Protein AF-A0A2J6NMP4-F1 (afdb_monomer_lite)

Organism: NCBI:txid35787

pLDDT: mean 75.77, std 22.47, range [27.12, 97.25]

InterPro domains:
  IPR003688 Type IV secretion system protein TraG/VirD4 [PF02534] (39-166)
  IPR027417 P-loop containing nucleoside triphosphate hydrolase [G3DSA:3.40.50.300] (10-140)
  IPR027417 P-loop containing nucleoside triphosphate hydrolase [SSF52540] (27-168)

Secondary structure (DSSP, 8-state):
-----------------S-BSS--TTEEEEETTEEEE--TTTT----------TTS-HIIIIIHHHHHTT-S------SSSHHHHHHHHHHHHTT-------SS-GGGS----GGGG--SHHHHHHHHHHHHH--TT--GGGGGS--HHHHHHHHHHHHHHHHHHHHHS-GGG-SHHHHHHHHTT-TTTTSPPHHHHTT--SS------TTTS---------------

Structure (mmCIF, N/CA/C/O backbone):
data_AF-A0A2J6NMP4-F1
#
_entry.id   AF-A0A2J6NMP4-F1
#
loop_
_atom_site.group_PDB
_atom_site.id
_atom_site.type_symbol
_atom_site.label_atom_id
_atom_site.label_alt_id
_atom_site.label_comp_id
_atom_site.label_asym_id
_atom_site.label_entity_id
_atom_site.label_seq_id
_atom_site.pdbx_PDB_ins_code
_atom_site.Cartn_x
_atom_site.Cartn_y
_atom_site.Cartn_z
_atom_site.occupancy
_atom_site.B_iso_or_equiv
_atom_site.auth_seq_id
_atom_site.auth_comp_id
_atom_site.auth_asym_id
_atom_site.auth_atom_id
_atom_site.pdbx_PDB_model_num
ATOM 1 N N . MET A 1 1 ? -27.338 22.942 -18.148 1.00 35.75 1 MET A N 1
ATOM 2 C CA . MET A 1 1 ? -26.037 22.453 -17.641 1.00 35.75 1 MET A CA 1
ATOM 3 C C . MET A 1 1 ? -25.998 22.687 -16.140 1.00 35.75 1 MET A C 1
ATOM 5 O O . MET A 1 1 ? -26.098 23.835 -15.733 1.00 35.75 1 MET A O 1
ATOM 9 N N . ARG A 1 2 ? -25.957 21.629 -15.318 1.00 32.12 2 ARG A N 1
ATOM 10 C CA . ARG A 1 2 ? -25.706 21.770 -13.875 1.00 32.12 2 ARG A CA 1
ATOM 11 C C . ARG A 1 2 ? -24.196 21.835 -13.677 1.00 32.12 2 ARG A C 1
ATOM 13 O O . ARG A 1 2 ? -23.493 20.917 -14.083 1.00 32.12 2 ARG A O 1
ATOM 20 N N . THR A 1 3 ? -23.723 22.937 -13.119 1.00 32.84 3 THR A N 1
ATOM 21 C CA . THR A 1 3 ? -22.319 23.180 -12.800 1.00 32.84 3 THR A CA 1
ATOM 22 C C . THR A 1 3 ? -21.883 22.190 -11.723 1.00 32.84 3 THR A C 1
ATOM 24 O O . THR A 1 3 ? -22.434 22.189 -10.625 1.00 32.84 3 THR A O 1
ATOM 27 N N . ILE A 1 4 ? -20.917 21.330 -12.042 1.00 44.62 4 ILE A N 1
ATOM 28 C CA . ILE A 1 4 ? -20.206 20.515 -11.055 1.00 44.62 4 ILE A CA 1
ATOM 29 C C . ILE A 1 4 ? -19.267 21.484 -10.334 1.00 44.62 4 ILE A C 1
ATOM 31 O O . ILE A 1 4 ? -18.209 21.835 -10.845 1.00 44.62 4 ILE A O 1
ATOM 35 N N . GLY A 1 5 ? -19.715 22.012 -9.201 1.00 41.22 5 GLY A N 1
ATOM 36 C CA . GLY A 1 5 ? -18.935 22.900 -8.350 1.00 41.22 5 GLY A CA 1
ATOM 37 C C . GLY A 1 5 ? -19.049 22.437 -6.908 1.00 41.22 5 GLY A C 1
ATOM 38 O O . GLY A 1 5 ? -20.141 22.114 -6.444 1.00 41.22 5 GLY A O 1
ATOM 39 N N . PHE A 1 6 ? -17.921 22.396 -6.202 1.00 44.97 6 PHE A N 1
ATOM 40 C CA . PHE A 1 6 ? -17.892 22.173 -4.762 1.00 44.97 6 PHE A CA 1
ATOM 41 C C . PHE A 1 6 ? -18.664 23.305 -4.079 1.00 44.97 6 PHE A C 1
ATOM 43 O O . PHE A 1 6 ? -18.188 24.436 -3.978 1.00 44.97 6 PHE A O 1
ATOM 50 N N . HIS A 1 7 ? -19.885 23.021 -3.636 1.00 45.16 7 HIS A N 1
ATOM 51 C CA . HIS A 1 7 ? -20.624 23.937 -2.785 1.00 45.16 7 HIS A CA 1
ATOM 52 C C . HIS A 1 7 ? -19.988 23.900 -1.396 1.00 45.16 7 HIS A C 1
ATOM 54 O O . HIS A 1 7 ? -20.294 23.015 -0.600 1.00 45.16 7 HIS A O 1
ATOM 60 N N . ASN A 1 8 ? -19.112 24.861 -1.094 1.00 49.62 8 ASN A N 1
ATOM 61 C CA . ASN A 1 8 ? -18.757 25.134 0.292 1.00 49.62 8 ASN A CA 1
ATOM 62 C C . ASN A 1 8 ? -19.978 25.768 0.975 1.00 49.62 8 ASN A C 1
ATOM 64 O O . ASN A 1 8 ? -20.156 26.986 0.986 1.00 49.62 8 ASN A O 1
ATOM 68 N N . THR A 1 9 ? -20.881 24.931 1.486 1.00 49.81 9 THR A N 1
ATOM 69 C CA . THR A 1 9 ? -21.938 25.364 2.400 1.00 49.81 9 THR A CA 1
ATOM 70 C C . THR A 1 9 ? -21.330 25.530 3.784 1.00 49.81 9 THR A C 1
ATOM 72 O O . THR A 1 9 ? -21.628 24.757 4.696 1.00 49.81 9 THR A O 1
ATOM 75 N N . ASP A 1 10 ? -20.472 26.537 3.929 1.00 49.72 10 ASP A N 1
ATOM 76 C CA . ASP A 1 10 ? -19.843 26.922 5.190 1.00 49.72 10 ASP A CA 1
ATOM 77 C C . ASP A 1 10 ? -20.879 27.636 6.072 1.00 49.72 10 ASP A C 1
ATOM 79 O O . ASP A 1 10 ? -20.846 28.837 6.338 1.00 49.72 10 ASP A O 1
ATOM 83 N N . LYS A 1 11 ? -21.908 26.891 6.476 1.00 51.81 11 LYS A N 1
ATOM 84 C CA . LYS A 1 11 ? -22.636 27.214 7.693 1.00 51.81 11 LYS A CA 1
ATOM 85 C C . LYS A 1 11 ? -21.844 26.533 8.789 1.00 51.81 11 LYS A C 1
ATOM 87 O O . LYS A 1 11 ? -21.892 25.307 8.885 1.00 51.81 11 LYS A O 1
ATOM 92 N N . THR A 1 12 ? -21.149 27.316 9.607 1.00 49.38 12 THR A N 1
ATOM 93 C CA . THR A 1 12 ? -20.544 26.870 10.864 1.00 49.38 12 THR A CA 1
ATOM 94 C C . THR A 1 12 ? -21.650 26.374 11.797 1.00 49.38 12 THR A C 1
ATOM 96 O O . THR A 1 12 ? -22.120 27.058 12.704 1.00 49.38 12 THR A O 1
ATOM 99 N N . ARG A 1 13 ? -22.138 25.157 11.542 1.00 53.16 13 ARG A N 1
ATOM 100 C CA . ARG A 1 13 ? -22.924 24.412 12.515 1.00 53.16 13 ARG A CA 1
ATOM 101 C C . ARG A 1 13 ? -21.979 24.150 13.684 1.00 53.16 13 ARG A C 1
ATOM 103 O O . ARG A 1 13 ? -20.885 23.645 13.435 1.00 53.16 13 ARG A O 1
ATOM 110 N N . PRO A 1 14 ? -22.358 24.472 14.933 1.00 47.97 14 PRO A N 1
ATOM 111 C CA . PRO A 1 14 ? -21.597 24.003 16.078 1.00 47.97 14 PRO A CA 1
ATOM 112 C C . PRO A 1 14 ? -21.550 22.483 15.954 1.00 47.97 14 PRO A C 1
ATOM 114 O O . PRO A 1 14 ? -22.594 21.829 15.967 1.00 47.97 14 PRO A O 1
ATOM 117 N N . ALA A 1 15 ? -20.364 21.939 15.688 1.00 49.31 15 ALA A N 1
ATOM 118 C CA . ALA A 1 15 ? -20.205 20.518 15.467 1.00 49.31 15 ALA A CA 1
ATOM 119 C C . ALA A 1 15 ? -20.529 19.822 16.788 1.00 49.31 15 ALA A C 1
ATOM 121 O O . ALA A 1 15 ? -19.700 19.769 17.694 1.00 49.31 15 ALA A O 1
ATOM 122 N N . THR A 1 16 ? -21.746 19.290 16.913 1.00 61.75 16 THR A N 1
ATOM 123 C CA . THR A 1 16 ? -21.966 18.127 17.766 1.00 61.75 16 THR A CA 1
ATOM 124 C C . THR A 1 16 ? -20.902 17.134 17.342 1.00 61.75 16 THR A C 1
ATOM 126 O O . THR A 1 16 ? -20.873 16.742 16.173 1.00 61.75 16 THR A O 1
ATOM 129 N N . THR A 1 17 ? -19.969 16.838 18.243 1.00 61.56 17 THR A N 1
ATOM 130 C CA . THR A 1 17 ? -18.881 15.899 17.991 1.00 61.56 17 THR A CA 1
ATOM 131 C C . THR A 1 17 ? -19.439 14.678 17.262 1.00 61.56 17 THR A C 1
ATOM 133 O O . THR A 1 17 ? -20.394 14.094 17.772 1.00 61.56 17 THR A O 1
ATOM 136 N N . PRO A 1 18 ? -18.895 14.289 16.094 1.00 76.00 18 PRO A N 1
ATOM 137 C CA . PRO A 1 18 ? -19.452 13.191 15.299 1.00 76.00 18 PRO A CA 1
ATOM 138 C C . PRO A 1 18 ? -19.288 11.818 15.979 1.00 76.00 18 PRO A C 1
ATOM 140 O O . PRO A 1 18 ? -19.726 10.804 15.447 1.00 76.00 18 PRO A O 1
ATOM 143 N N . TRP A 1 19 ? -18.647 11.791 17.150 1.00 83.00 19 TRP A N 1
ATOM 144 C CA . TRP A 1 19 ? -18.406 10.615 17.966 1.00 83.00 19 TRP A CA 1
ATOM 145 C C . TRP A 1 19 ? -19.683 10.112 18.640 1.00 83.00 19 TRP A C 1
ATOM 147 O O . TRP A 1 19 ? -20.442 10.888 19.225 1.00 83.00 19 TRP A O 1
ATOM 157 N N . VAL A 1 20 ? -19.859 8.794 18.642 1.00 86.81 20 VAL A N 1
ATOM 158 C CA . VAL A 1 20 ? -20.865 8.099 19.449 1.00 86.81 20 VAL A CA 1
ATOM 159 C C . VAL A 1 20 ? -20.197 7.367 20.613 1.00 86.81 20 VAL A C 1
ATOM 161 O O . VAL A 1 20 ? -19.056 6.915 20.513 1.00 86.81 20 VAL A O 1
ATOM 164 N N . THR A 1 21 ? -20.914 7.255 21.732 1.00 88.62 21 THR A N 1
ATOM 165 C CA . THR A 1 21 ? -20.439 6.602 22.967 1.00 88.62 21 THR A CA 1
ATOM 166 C C . THR A 1 21 ? -20.728 5.107 23.013 1.00 88.62 21 THR A C 1
ATOM 168 O O . THR A 1 21 ? -20.096 4.369 23.768 1.00 88.62 21 THR A O 1
ATOM 171 N N . HIS A 1 22 ? -21.684 4.650 22.209 1.00 88.12 22 HIS A N 1
ATOM 172 C CA . HIS A 1 22 ? -22.078 3.253 22.113 1.00 88.12 22 HIS A CA 1
ATOM 173 C C . HIS A 1 22 ? -21.526 2.656 20.828 1.00 88.12 22 HIS A C 1
ATOM 175 O O . HIS A 1 22 ? -21.607 3.275 19.769 1.00 88.12 22 HIS A O 1
ATOM 181 N N . TYR A 1 23 ? -20.979 1.448 20.929 1.00 88.50 23 TYR A N 1
ATOM 182 C CA . TYR A 1 23 ? -20.506 0.728 19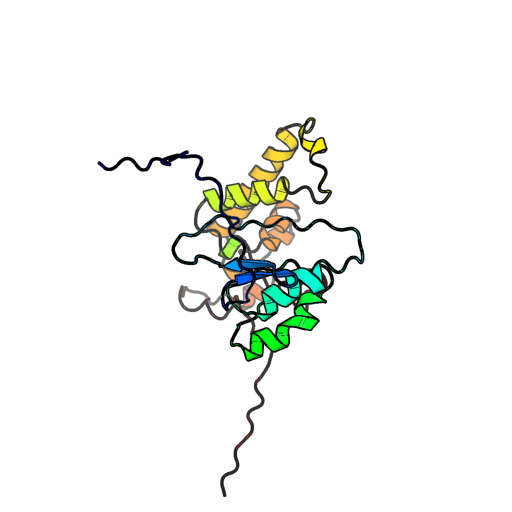.759 1.00 88.50 23 TYR A CA 1
ATOM 183 C C . TYR A 1 23 ? -21.675 0.399 18.822 1.00 88.50 23 TYR A C 1
ATOM 185 O O . TYR A 1 23 ? -22.723 -0.074 19.266 1.00 88.50 23 TYR A O 1
ATOM 193 N N . GLN A 1 24 ? -21.465 0.623 17.529 1.00 84.06 24 GLN A N 1
ATOM 194 C CA . GLN A 1 24 ? -22.346 0.198 16.448 1.00 84.06 24 GLN A CA 1
ATOM 195 C C . GLN A 1 24 ? -21.492 -0.501 15.388 1.00 84.06 24 GLN A C 1
ATOM 197 O O . GLN A 1 24 ? -20.356 -0.094 15.139 1.00 84.06 24 GLN A O 1
ATOM 202 N N . SER A 1 25 ? -22.032 -1.557 14.776 1.00 81.38 25 SER A N 1
ATOM 203 C CA . SER A 1 25 ? -21.390 -2.196 13.622 1.00 81.38 25 SER A CA 1
ATOM 204 C C . SER A 1 25 ? -21.261 -1.176 12.483 1.00 81.38 25 SER A C 1
ATOM 206 O O . SER A 1 25 ? -22.164 -0.362 12.289 1.00 81.38 25 SER A O 1
ATOM 208 N N . GLY A 1 26 ? -20.129 -1.181 11.774 1.00 85.00 26 GLY A N 1
ATOM 209 C CA . GLY A 1 26 ? -19.825 -0.159 10.767 1.00 85.00 26 GLY A CA 1
ATOM 210 C C . GLY A 1 26 ? -19.278 1.156 11.335 1.00 85.00 26 GLY A C 1
ATOM 211 O O . GLY A 1 26 ? -19.470 2.201 10.725 1.00 85.00 26 GLY A O 1
ATOM 212 N N . ALA A 1 27 ? -18.611 1.140 12.494 1.00 90.25 27 ALA A N 1
ATOM 213 C CA . ALA A 1 27 ? -17.943 2.316 13.056 1.00 90.25 27 ALA A CA 1
ATOM 214 C C . ALA A 1 27 ? -16.429 2.108 13.208 1.00 90.25 27 ALA A C 1
ATOM 216 O O . ALA A 1 27 ? -15.960 1.027 13.576 1.00 90.25 27 ALA A O 1
ATOM 217 N N . THR A 1 28 ? -15.656 3.170 12.998 1.00 92.06 28 THR A N 1
ATOM 218 C CA . THR A 1 28 ? -14.233 3.209 13.339 1.00 92.06 28 THR A CA 1
ATOM 219 C C . THR A 1 28 ? -14.083 3.323 14.854 1.00 92.06 28 THR A C 1
ATOM 221 O O . THR A 1 28 ? -14.626 4.233 15.487 1.00 92.06 28 THR A O 1
ATOM 224 N N . ILE A 1 29 ? -13.344 2.391 15.449 1.00 93.69 29 ILE A N 1
ATOM 225 C CA . ILE A 1 29 ? -13.051 2.329 16.882 1.00 93.69 29 ILE A CA 1
ATOM 226 C C . ILE A 1 29 ? -11.806 3.169 17.169 1.00 93.69 29 ILE A C 1
ATOM 228 O O . ILE A 1 29 ? -10.727 2.868 16.663 1.00 93.69 29 ILE A O 1
ATOM 232 N N . PHE A 1 30 ? -11.938 4.181 18.028 1.00 92.62 30 PHE A N 1
ATOM 233 C CA . PHE A 1 30 ? -10.804 4.976 18.525 1.00 92.62 30 PHE A CA 1
ATOM 234 C C . PHE A 1 30 ? -10.407 4.595 19.950 1.00 92.62 30 PHE A C 1
ATOM 236 O O . PHE A 1 30 ? -9.267 4.790 20.365 1.00 92.62 30 PHE A O 1
ATOM 243 N N . GLY A 1 31 ? -11.354 4.050 20.709 1.00 90.69 31 GLY A N 1
ATOM 244 C CA . GLY A 1 31 ? -11.154 3.625 22.081 1.00 90.69 31 GLY A CA 1
ATOM 245 C C . GLY A 1 31 ? -12.483 3.348 22.767 1.00 90.69 31 GLY A C 1
ATOM 246 O O . GLY A 1 31 ? -13.552 3.365 22.153 1.00 90.69 31 GLY A O 1
ATOM 247 N N . ARG A 1 32 ? -12.426 3.090 24.073 1.00 88.56 32 ARG A N 1
ATOM 248 C CA . ARG A 1 32 ? -13.626 2.845 24.874 1.00 88.56 32 ARG A CA 1
ATOM 249 C C . ARG A 1 32 ? -14.525 4.083 24.874 1.00 88.56 32 ARG A C 1
ATOM 251 O O . ARG A 1 32 ? -14.129 5.119 25.395 1.00 88.56 32 ARG A O 1
ATOM 258 N N . GLY A 1 33 ? -15.744 3.937 24.358 1.00 89.38 33 GLY A N 1
ATOM 259 C CA . GLY A 1 33 ? -16.732 5.019 24.338 1.00 89.38 33 GLY A CA 1
ATOM 260 C C . GLY A 1 33 ? -16.475 6.097 23.284 1.00 89.38 33 GLY A C 1
ATOM 261 O O . GLY A 1 33 ? -17.097 7.152 23.358 1.00 89.38 33 GLY A O 1
ATOM 262 N N . THR A 1 34 ? -15.584 5.837 22.322 1.00 92.00 34 THR A N 1
ATOM 263 C CA . THR A 1 34 ? -15.278 6.767 21.232 1.00 92.00 34 THR A CA 1
ATOM 264 C C . THR A 1 34 ? -15.294 6.013 19.910 1.00 92.00 34 THR A C 1
ATOM 266 O O . THR A 1 34 ? -14.333 5.318 19.561 1.00 92.00 34 THR A O 1
ATOM 269 N N . TYR A 1 35 ? -16.394 6.158 19.176 1.00 92.06 35 TYR A N 1
ATOM 270 C CA . TYR A 1 35 ? -16.602 5.517 17.879 1.00 92.06 35 TYR A CA 1
ATOM 271 C C . TYR A 1 35 ? -17.046 6.548 16.842 1.00 92.06 35 TYR A C 1
ATOM 273 O O . TYR A 1 35 ? -17.805 7.459 17.172 1.00 92.06 35 TYR A O 1
ATOM 281 N N . LEU A 1 36 ? -16.600 6.398 15.597 1.00 91.12 36 LEU A N 1
ATOM 282 C CA . LEU A 1 36 ? -17.046 7.213 14.464 1.00 91.12 36 LEU A CA 1
ATOM 283 C C . LEU A 1 36 ? -17.816 6.331 13.480 1.00 91.12 36 LEU A C 1
ATOM 285 O O . LEU A 1 36 ? -17.192 5.475 12.855 1.00 91.12 36 LEU A O 1
ATOM 289 N N . PRO A 1 37 ? -19.141 6.493 13.344 1.00 88.81 37 PRO A N 1
ATOM 290 C CA . PRO A 1 37 ? -19.914 5.758 12.350 1.00 88.81 37 PRO A CA 1
ATOM 291 C C . PRO A 1 37 ? -19.402 6.045 10.936 1.00 88.81 37 PRO A C 1
ATOM 293 O O . PRO A 1 37 ? -19.222 7.208 10.573 1.00 88.81 37 PRO A O 1
ATOM 296 N N . ILE A 1 38 ? -19.190 4.992 10.149 1.00 85.94 38 ILE A N 1
ATOM 297 C CA . ILE A 1 38 ? -18.763 5.097 8.754 1.00 85.94 38 ILE A CA 1
ATOM 298 C C . ILE A 1 38 ? -20.013 5.308 7.898 1.00 85.94 38 ILE A C 1
ATOM 300 O O . ILE A 1 38 ? -20.932 4.488 7.894 1.00 85.94 38 ILE A O 1
ATOM 304 N N . ASP A 1 39 ? -20.051 6.415 7.160 1.00 83.56 39 ASP A N 1
ATOM 305 C CA . ASP A 1 39 ? -21.124 6.700 6.207 1.00 83.56 39 ASP A CA 1
ATOM 306 C C . ASP A 1 39 ? -20.719 6.235 4.802 1.00 83.56 39 ASP A C 1
ATOM 308 O O . ASP A 1 39 ? -20.131 6.983 4.015 1.00 83.56 39 ASP A O 1
ATOM 312 N N . TYR A 1 40 ? -21.064 4.985 4.479 1.00 81.25 40 TYR A N 1
ATOM 313 C CA . TYR A 1 40 ? -20.799 4.389 3.165 1.00 81.25 40 TYR A CA 1
ATOM 314 C C . TYR A 1 40 ? -21.527 5.095 2.009 1.00 81.25 40 TYR A C 1
ATOM 316 O O . TYR A 1 40 ? -21.129 4.939 0.857 1.00 81.25 40 TYR A O 1
ATOM 324 N N . GLY A 1 41 ? -22.599 5.847 2.287 1.00 80.75 41 GLY A N 1
ATOM 325 C CA . GLY A 1 41 ? -23.402 6.515 1.262 1.00 80.75 41 GLY A CA 1
ATOM 326 C C . GLY A 1 41 ? -22.874 7.896 0.880 1.00 80.75 41 GLY A C 1
ATOM 327 O O . GLY A 1 41 ? -23.023 8.308 -0.269 1.00 80.75 41 GLY A O 1
ATOM 328 N N . GLN A 1 42 ? -22.261 8.615 1.824 1.00 76.75 42 GLN A N 1
ATOM 329 C CA . GLN A 1 42 ? -21.750 9.972 1.590 1.00 76.75 42 GLN A CA 1
ATOM 330 C C . GLN A 1 42 ? -20.249 10.051 1.299 1.00 76.75 42 GLN A C 1
ATOM 332 O O . GLN A 1 42 ? -19.777 11.150 1.014 1.00 76.75 42 GLN A O 1
ATOM 337 N N . ALA A 1 43 ? -19.518 8.929 1.353 1.00 67.00 43 ALA A N 1
ATOM 338 C CA . ALA A 1 43 ? -18.079 8.858 1.069 1.00 67.00 43 ALA A CA 1
ATOM 339 C C . ALA A 1 43 ? -17.294 10.000 1.747 1.00 67.00 43 ALA A C 1
ATOM 341 O O . ALA A 1 43 ? -16.563 10.759 1.104 1.00 67.00 43 ALA A O 1
ATOM 342 N N . ARG A 1 44 ? -17.516 10.173 3.056 1.00 73.38 44 ARG A N 1
ATOM 343 C CA . ARG A 1 44 ? -16.863 11.234 3.827 1.00 73.38 44 ARG A CA 1
ATOM 344 C C . ARG A 1 44 ? -15.362 10.983 3.919 1.00 73.38 44 ARG A C 1
ATOM 346 O O . ARG A 1 44 ? -14.894 9.848 3.894 1.00 73.38 44 ARG A O 1
ATOM 353 N N . ASN A 1 45 ? -14.602 12.072 4.013 1.00 79.38 45 ASN A N 1
ATOM 354 C CA . ASN A 1 45 ? -13.174 11.985 4.274 1.00 79.38 45 ASN A CA 1
ATOM 355 C C . ASN A 1 45 ? -12.953 11.614 5.746 1.00 79.38 45 ASN A C 1
ATOM 357 O O . ASN A 1 45 ? -12.947 12.491 6.610 1.00 79.38 45 ASN A O 1
ATOM 361 N N . ASP A 1 46 ? -12.751 10.322 5.993 1.00 83.69 46 ASP A N 1
ATOM 362 C CA . ASP A 1 46 ? -12.530 9.749 7.324 1.00 83.69 46 ASP A CA 1
ATOM 363 C C . ASP A 1 46 ? -11.042 9.425 7.575 1.00 83.69 46 ASP A C 1
ATOM 365 O O . ASP A 1 46 ? -10.686 8.540 8.364 1.00 83.69 46 ASP A O 1
ATOM 369 N N . ASN A 1 47 ? -10.142 10.155 6.902 1.00 89.56 47 ASN A N 1
ATOM 370 C CA . ASN A 1 47 ? -8.704 10.005 7.097 1.00 89.56 47 ASN A CA 1
ATOM 371 C C . ASN A 1 47 ? -8.334 10.257 8.561 1.00 89.56 47 ASN A C 1
ATOM 373 O O . ASN A 1 47 ? -8.594 11.321 9.124 1.00 89.56 47 ASN A O 1
ATOM 377 N N . THR A 1 48 ? -7.680 9.270 9.168 1.00 90.88 48 THR A N 1
ATOM 378 C CA . THR A 1 48 ? -7.341 9.283 10.590 1.00 90.88 48 THR A CA 1
ATOM 379 C C . THR A 1 48 ? -5.830 9.250 10.788 1.00 90.88 48 THR A C 1
ATOM 381 O O . THR A 1 48 ? -5.149 8.364 10.273 1.00 90.88 48 THR A O 1
ATOM 384 N N . LEU A 1 49 ? -5.307 10.186 11.586 1.00 93.25 49 LEU A N 1
ATOM 385 C CA . LEU A 1 49 ? -3.907 10.215 12.008 1.00 93.25 49 LEU A CA 1
ATOM 386 C C . LEU A 1 49 ? -3.785 9.757 13.465 1.00 93.25 49 LEU A C 1
ATOM 388 O O . LEU A 1 49 ? -4.259 10.431 14.378 1.00 93.25 49 LEU A O 1
ATOM 392 N N . VAL A 1 50 ? -3.102 8.633 13.686 1.00 92.06 50 VAL A N 1
ATOM 393 C CA . VAL A 1 50 ? -2.823 8.103 15.029 1.00 92.06 50 VAL A CA 1
ATOM 394 C C . VAL A 1 50 ? -1.353 8.313 15.372 1.00 92.06 50 VAL A C 1
ATOM 396 O O . VAL A 1 50 ? -0.468 7.691 14.786 1.00 92.06 50 VAL A O 1
ATOM 399 N N . VAL A 1 51 ? -1.090 9.173 16.357 1.00 94.06 51 VAL A N 1
ATOM 400 C CA . VAL A 1 51 ? 0.267 9.501 16.812 1.00 94.06 51 VAL A CA 1
ATOM 401 C C . VAL A 1 51 ? 0.556 8.816 18.144 1.00 94.06 51 VAL A C 1
ATOM 403 O O . VAL A 1 51 ? -0.251 8.834 19.067 1.00 94.06 51 VAL A O 1
ATOM 406 N N . GLY A 1 52 ? 1.739 8.221 18.255 1.00 92.06 52 GLY A N 1
ATOM 407 C CA . GLY A 1 52 ? 2.234 7.623 19.491 1.00 92.06 52 GLY A CA 1
ATOM 408 C C . GLY A 1 52 ? 3.677 7.170 19.326 1.00 92.06 52 GLY A C 1
ATOM 409 O O . GLY A 1 52 ? 4.103 6.859 18.209 1.00 92.06 52 GLY A O 1
ATOM 410 N N . SER A 1 53 ? 4.438 7.107 20.417 1.00 93.69 53 SER A N 1
ATOM 411 C CA . SER A 1 53 ? 5.813 6.598 20.399 1.00 93.69 53 SER A CA 1
ATOM 412 C C . SER A 1 53 ? 5.864 5.096 20.070 1.00 93.69 53 SER A C 1
ATOM 414 O O . SER A 1 53 ? 4.840 4.415 19.931 1.00 93.69 53 SER A O 1
ATOM 416 N N . SER A 1 54 ? 7.062 4.554 19.846 1.00 91.12 54 SER A N 1
ATOM 417 C CA . SER A 1 54 ? 7.219 3.105 19.667 1.00 91.12 54 SER A CA 1
ATOM 418 C C . SER A 1 54 ? 6.738 2.359 20.919 1.00 91.12 54 SER A C 1
ATOM 420 O O . SER A 1 54 ? 6.963 2.818 22.034 1.00 91.12 54 SER A O 1
ATOM 422 N N . GLY A 1 55 ? 6.049 1.229 20.738 1.00 88.88 55 GLY A N 1
ATOM 423 C CA . GLY A 1 55 ? 5.547 0.408 21.848 1.00 88.88 55 GLY A CA 1
ATOM 424 C C . GLY A 1 55 ? 4.233 0.869 22.492 1.00 88.88 55 GLY A C 1
ATOM 425 O O . GLY A 1 55 ? 3.699 0.145 23.322 1.00 88.88 55 GLY A O 1
ATOM 426 N N . THR A 1 56 ? 3.634 1.993 22.082 1.00 90.69 56 THR A N 1
ATOM 427 C CA . THR A 1 56 ? 2.350 2.468 22.654 1.00 90.69 56 THR A CA 1
ATOM 428 C C . THR A 1 56 ? 1.118 1.672 22.209 1.00 90.69 56 THR A C 1
ATOM 430 O O . THR A 1 56 ? -0.007 2.057 22.511 1.00 90.69 56 THR A O 1
ATOM 433 N N . GLY A 1 57 ? 1.308 0.595 21.441 1.00 90.44 57 GLY A N 1
ATOM 434 C CA . GLY A 1 57 ? 0.214 -0.255 20.981 1.00 90.44 57 GLY A CA 1
ATOM 435 C C . GLY A 1 57 ? -0.625 0.333 19.846 1.00 90.44 57 GLY A C 1
ATOM 436 O O . GLY A 1 57 ? -1.775 -0.046 19.719 1.00 90.44 57 GLY A O 1
ATOM 437 N N . LYS A 1 58 ? -0.096 1.229 18.994 1.00 94.06 58 LYS A N 1
ATOM 438 C CA . LYS A 1 58 ? -0.852 1.779 17.840 1.00 94.06 58 LYS A CA 1
ATOM 439 C C . LYS A 1 58 ? -1.503 0.681 16.983 1.00 94.06 58 LYS A C 1
ATOM 441 O O . LYS A 1 58 ? -2.678 0.773 16.643 1.00 94.06 58 LYS A O 1
ATOM 446 N N . THR A 1 59 ? -0.743 -0.370 16.682 1.00 93.56 59 THR A N 1
ATOM 447 C CA . THR A 1 59 ? -1.221 -1.520 15.908 1.00 93.56 59 THR A CA 1
ATOM 448 C C . THR A 1 59 ? -2.315 -2.279 16.657 1.00 93.56 59 THR A C 1
ATOM 450 O O . THR A 1 59 ? -3.426 -2.396 16.158 1.00 93.56 59 THR A O 1
ATOM 453 N N . TYR A 1 60 ? -2.028 -2.701 17.888 1.00 92.81 60 TYR A N 1
ATOM 454 C CA . TYR A 1 60 ? -2.937 -3.498 18.711 1.00 92.81 60 TYR A CA 1
ATOM 455 C C . TYR A 1 60 ? -4.222 -2.759 19.124 1.00 92.81 60 TYR A C 1
ATOM 457 O O . TYR A 1 60 ? -5.301 -3.335 19.148 1.00 92.81 60 TYR A O 1
ATOM 465 N N . SER A 1 61 ? -4.126 -1.474 19.463 1.00 92.56 61 SER A N 1
ATOM 466 C CA . SER A 1 61 ? -5.234 -0.705 20.040 1.00 92.56 61 SER A CA 1
ATOM 467 C C . SER A 1 61 ? -6.116 -0.029 18.993 1.00 92.56 61 SER A C 1
ATOM 469 O O . SER A 1 61 ? -7.282 0.228 19.277 1.00 92.56 61 SER A O 1
ATOM 471 N N . PHE A 1 62 ? -5.579 0.288 17.808 1.00 94.81 62 PHE A N 1
ATOM 472 C CA . PHE A 1 62 ? -6.331 0.976 16.754 1.00 94.81 62 PHE A CA 1
ATOM 473 C C . PHE A 1 62 ? -6.447 0.149 15.473 1.00 94.81 62 PHE A C 1
ATOM 475 O O . PHE A 1 62 ? -7.550 -0.036 14.972 1.00 94.81 62 PHE A O 1
ATOM 482 N N . VAL A 1 63 ? -5.345 -0.372 14.931 1.00 95.00 63 VAL A N 1
ATOM 483 C CA . VAL A 1 63 ? -5.364 -1.035 13.615 1.00 95.00 63 VAL A CA 1
ATOM 484 C C . VAL A 1 63 ? -6.071 -2.392 13.676 1.00 95.00 63 VAL A C 1
ATOM 486 O O . VAL A 1 63 ? -7.040 -2.609 12.951 1.00 95.00 63 VAL A O 1
ATOM 489 N N . GLU A 1 64 ? -5.640 -3.289 14.564 1.00 95.38 64 GLU A N 1
ATOM 490 C CA . GLU A 1 64 ? -6.183 -4.651 14.658 1.00 95.38 64 GLU A CA 1
ATOM 491 C C . GLU A 1 64 ? -7.686 -4.685 14.982 1.00 95.38 64 GLU A C 1
ATOM 493 O O . GLU A 1 64 ? -8.408 -5.387 14.273 1.00 95.38 64 GLU A O 1
ATOM 498 N N . PRO A 1 65 ? -8.221 -3.906 15.948 1.00 94.25 65 PRO A N 1
ATOM 499 C CA . PRO A 1 65 ? -9.651 -3.913 16.235 1.00 94.25 65 PRO A CA 1
ATOM 500 C C . PRO A 1 65 ? -10.475 -3.431 15.042 1.00 94.25 65 PRO A C 1
ATOM 502 O O . PRO A 1 65 ? -11.536 -3.983 14.774 1.00 94.25 65 PRO A O 1
ATOM 505 N N . ASN A 1 66 ? -9.989 -2.439 14.289 1.00 94.56 66 ASN A N 1
ATOM 506 C CA . ASN A 1 66 ? -10.688 -1.934 13.106 1.00 94.56 66 ASN A CA 1
ATOM 507 C C . ASN A 1 66 ? -10.641 -2.899 11.913 1.00 94.56 66 ASN A C 1
ATOM 509 O O . ASN A 1 66 ? -11.604 -2.958 11.148 1.00 94.56 66 ASN A O 1
ATOM 513 N N . ILE A 1 67 ? -9.572 -3.686 11.773 1.00 95.56 67 ILE A N 1
ATOM 514 C CA . ILE A 1 67 ? -9.487 -4.755 10.767 1.00 95.56 67 ILE A CA 1
ATOM 515 C C . ILE A 1 67 ? -10.402 -5.925 11.143 1.00 95.56 67 ILE A C 1
ATOM 517 O O . ILE A 1 67 ? -11.139 -6.429 10.300 1.00 95.56 67 ILE A O 1
ATOM 521 N N . LEU A 1 68 ? -10.390 -6.345 12.411 1.00 94.75 68 LEU A N 1
ATOM 522 C CA . LEU A 1 68 ? -11.157 -7.501 12.890 1.00 94.75 68 LEU A CA 1
ATOM 523 C C . LEU A 1 68 ? -12.674 -7.322 12.776 1.00 94.75 68 LEU A C 1
ATOM 525 O O . LEU A 1 68 ? -13.386 -8.324 12.725 1.00 94.75 68 LEU A O 1
ATOM 529 N N . GLN A 1 69 ? -13.153 -6.077 12.719 1.00 92.44 69 GLN A N 1
ATOM 530 C CA . GLN A 1 69 ? -14.559 -5.777 12.452 1.00 92.44 69 GLN A CA 1
ATOM 531 C C . GLN A 1 69 ? -15.021 -6.183 11.047 1.00 92.44 69 GLN A C 1
ATOM 533 O O . GLN A 1 69 ? -16.218 -6.351 10.858 1.00 92.44 69 GLN A O 1
ATOM 538 N N . ALA A 1 70 ? -14.105 -6.311 10.079 1.00 93.38 70 ALA A N 1
ATOM 539 C CA . ALA A 1 70 ? -14.414 -6.712 8.706 1.00 93.38 70 ALA A CA 1
ATOM 540 C C . ALA A 1 70 ? -15.518 -5.861 8.037 1.00 93.38 70 ALA A C 1
ATOM 542 O O . ALA A 1 70 ? -16.414 -6.356 7.359 1.00 93.38 70 ALA A O 1
ATOM 543 N N . ASN A 1 71 ? -15.443 -4.547 8.253 1.00 90.56 71 ASN A N 1
ATOM 544 C CA . ASN A 1 71 ? -16.449 -3.577 7.817 1.00 90.56 71 ASN A CA 1
ATOM 545 C C . ASN A 1 71 ? -16.191 -3.025 6.397 1.00 90.56 71 ASN A C 1
ATOM 547 O O . ASN A 1 71 ? -17.025 -2.290 5.867 1.00 90.56 71 ASN A O 1
ATOM 551 N N . ALA A 1 72 ? -15.020 -3.276 5.801 1.00 88.75 72 ALA A N 1
ATOM 552 C CA . ALA A 1 72 ? -14.612 -2.698 4.515 1.00 88.75 72 ALA A CA 1
ATOM 553 C C . ALA A 1 72 ? -13.549 -3.549 3.803 1.00 88.75 72 ALA A C 1
ATOM 555 O O . ALA A 1 72 ? -13.043 -4.520 4.360 1.00 88.75 72 ALA A O 1
ATOM 556 N N . ASN A 1 73 ? -13.174 -3.171 2.580 1.00 92.38 73 ASN A N 1
ATOM 557 C CA . ASN A 1 73 ? -11.996 -3.726 1.913 1.00 92.38 73 ASN A CA 1
ATOM 558 C C . ASN A 1 73 ? -10.728 -3.069 2.471 1.00 92.38 73 ASN A C 1
ATOM 560 O O . ASN A 1 73 ? -10.682 -1.849 2.624 1.00 92.38 73 ASN A O 1
ATOM 564 N N . TYR A 1 74 ? -9.698 -3.868 2.753 1.00 94.19 74 TYR A N 1
ATOM 565 C CA . TYR A 1 74 ? -8.479 -3.392 3.403 1.00 94.19 74 TYR A CA 1
ATOM 566 C C . TYR A 1 74 ? -7.261 -3.521 2.490 1.00 94.19 74 TYR A C 1
ATOM 568 O O . TYR A 1 74 ? -7.027 -4.571 1.897 1.00 94.19 74 TYR A O 1
ATOM 576 N N . VAL A 1 75 ? -6.444 -2.469 2.462 1.00 95.38 75 VAL A N 1
ATOM 577 C CA . VAL A 1 75 ? -5.060 -2.506 1.980 1.00 95.38 75 VAL A CA 1
ATOM 578 C C . VAL A 1 75 ? -4.181 -2.109 3.157 1.00 95.38 75 VAL A C 1
ATOM 580 O O . VAL A 1 75 ? -4.313 -1.008 3.688 1.00 95.38 75 VAL A O 1
ATOM 583 N N . VAL A 1 76 ? -3.326 -3.026 3.608 1.00 94.94 76 VAL A N 1
ATOM 584 C CA . VAL A 1 76 ? -2.538 -2.854 4.833 1.00 94.94 76 VAL A CA 1
ATOM 585 C C . VAL A 1 76 ? -1.057 -2.958 4.504 1.00 94.94 76 VAL A C 1
ATOM 587 O O . VAL A 1 76 ? -0.598 -3.973 3.987 1.00 94.94 76 VAL A O 1
ATOM 590 N N . ALA A 1 77 ? -0.304 -1.914 4.843 1.00 93.50 77 ALA A N 1
ATOM 591 C CA . ALA A 1 77 ? 1.151 -1.952 4.827 1.00 93.50 77 ALA A CA 1
ATOM 592 C C . ALA A 1 77 ? 1.656 -2.578 6.137 1.00 93.50 77 ALA A C 1
ATOM 594 O O . ALA A 1 77 ? 1.724 -1.909 7.170 1.00 93.50 77 ALA A O 1
ATOM 595 N N . ASP A 1 78 ? 1.984 -3.869 6.102 1.00 93.69 78 ASP A N 1
ATOM 596 C CA . ASP A 1 78 ? 2.461 -4.616 7.267 1.00 93.69 78 ASP A CA 1
ATOM 597 C C . ASP A 1 78 ? 3.978 -4.834 7.203 1.00 93.69 78 ASP A C 1
ATOM 599 O O . ASP A 1 78 ? 4.472 -5.766 6.574 1.00 93.69 78 ASP A O 1
ATOM 603 N N . ALA A 1 79 ? 4.730 -3.950 7.859 1.00 88.06 79 ALA A N 1
ATOM 604 C CA . ALA A 1 79 ? 6.191 -4.006 7.855 1.00 88.06 79 ALA A CA 1
ATOM 605 C C . ALA A 1 79 ? 6.769 -5.161 8.696 1.00 88.06 79 ALA A C 1
ATOM 607 O O . ALA A 1 79 ? 7.931 -5.516 8.510 1.00 88.06 79 ALA A O 1
ATOM 608 N N . LYS A 1 80 ? 6.000 -5.715 9.646 1.00 88.44 80 LYS A N 1
ATOM 609 C CA . LYS A 1 80 ? 6.468 -6.769 10.566 1.00 88.44 80 LYS A CA 1
ATOM 610 C C . LYS A 1 80 ? 5.863 -8.141 10.275 1.00 88.44 80 LYS A C 1
ATOM 612 O O . LYS A 1 80 ? 6.470 -9.145 10.624 1.00 88.44 80 LYS A O 1
ATOM 617 N N . GLY A 1 81 ? 4.693 -8.184 9.644 1.00 91.06 81 GLY A N 1
ATOM 618 C CA . GLY A 1 81 ? 3.912 -9.403 9.420 1.00 91.06 81 GLY A CA 1
ATOM 619 C C . GLY A 1 81 ? 2.951 -9.741 10.567 1.00 91.06 81 GLY A C 1
ATOM 620 O O . GLY A 1 81 ? 2.158 -10.677 10.446 1.00 91.06 81 GLY A O 1
ATOM 621 N N . ASP A 1 82 ? 3.002 -8.988 11.671 1.00 93.81 82 ASP A N 1
ATOM 622 C CA . ASP A 1 82 ? 2.209 -9.255 12.873 1.00 93.81 82 ASP A CA 1
ATOM 623 C C . ASP A 1 82 ? 0.711 -9.027 12.624 1.00 93.81 82 ASP A C 1
ATOM 625 O O . ASP A 1 82 ? -0.124 -9.764 13.146 1.00 93.81 82 ASP A O 1
ATOM 629 N N . ILE A 1 83 ? 0.347 -8.043 11.792 1.00 96.25 83 ILE A N 1
ATOM 630 C CA . ILE A 1 83 ? -1.062 -7.700 11.549 1.00 96.25 83 ILE A CA 1
ATOM 631 C C . ILE A 1 83 ? -1.743 -8.852 10.819 1.00 96.25 83 ILE A C 1
ATOM 633 O O . ILE A 1 83 ? -2.822 -9.297 11.225 1.00 96.25 83 ILE A O 1
ATOM 637 N N . LEU A 1 84 ? -1.110 -9.361 9.760 1.00 95.31 84 LEU A N 1
ATOM 638 C CA . LEU A 1 84 ? -1.627 -10.511 9.025 1.00 95.31 84 LEU A CA 1
ATOM 639 C C . LEU A 1 84 ? -1.679 -11.763 9.912 1.00 95.31 84 LEU A C 1
ATOM 641 O O . LEU A 1 84 ? -2.674 -12.489 9.866 1.00 95.31 84 LEU A O 1
ATOM 645 N N . ALA A 1 85 ? -0.651 -12.002 10.731 1.00 95.06 85 ALA A N 1
ATOM 646 C CA . ALA A 1 85 ? -0.614 -13.140 11.648 1.00 95.06 85 ALA A CA 1
ATOM 647 C C . ALA A 1 85 ? -1.757 -13.093 12.680 1.00 95.06 85 ALA A C 1
ATOM 649 O O . ALA A 1 85 ? -2.426 -14.103 12.904 1.00 95.06 85 ALA A O 1
ATOM 650 N N . ASN A 1 86 ? -2.026 -11.917 13.251 1.00 96.25 86 ASN A N 1
ATOM 651 C CA . ASN A 1 86 ? -3.029 -11.733 14.300 1.00 96.25 86 ASN A CA 1
ATOM 652 C C . ASN A 1 86 ? -4.466 -11.715 13.757 1.00 96.25 86 ASN A C 1
ATOM 654 O O . ASN A 1 86 ? -5.383 -12.219 14.405 1.00 96.25 86 ASN A O 1
ATOM 658 N N . THR A 1 87 ? -4.688 -11.140 12.570 1.00 96.94 87 THR A N 1
ATOM 659 C CA . THR A 1 87 ? -6.046 -10.870 12.053 1.00 96.94 87 THR A CA 1
ATOM 660 C C . THR A 1 87 ? -6.467 -11.763 10.886 1.00 96.94 87 THR A C 1
ATOM 662 O O . THR A 1 87 ? -7.664 -11.961 10.662 1.00 96.94 87 THR A O 1
ATOM 665 N N . GLY A 1 88 ? -5.519 -12.363 10.162 1.00 96.25 88 GLY A N 1
ATOM 666 C CA . GLY A 1 88 ? -5.780 -13.039 8.889 1.00 96.25 88 GLY A CA 1
ATOM 667 C C . GLY A 1 88 ? -6.725 -14.238 8.994 1.00 96.25 88 GLY A C 1
ATOM 668 O O . GLY A 1 88 ? -7.594 -14.418 8.142 1.00 96.25 88 GLY A O 1
ATOM 669 N N . MET A 1 89 ? -6.618 -15.038 10.058 1.00 96.44 89 MET A N 1
ATOM 670 C CA . MET A 1 89 ? -7.531 -16.172 10.266 1.00 96.44 89 MET A CA 1
ATOM 671 C C . MET A 1 89 ? -8.969 -15.716 10.534 1.00 96.44 89 MET A C 1
ATOM 673 O O . MET A 1 89 ? -9.903 -16.331 10.022 1.00 96.44 89 MET A O 1
ATOM 677 N N . SER A 1 90 ? -9.147 -14.620 11.279 1.00 96.25 90 SER A N 1
ATOM 678 C CA . SER A 1 90 ? -10.468 -14.034 11.534 1.00 96.25 90 SER A CA 1
ATOM 679 C C . SER A 1 90 ? -11.088 -13.496 10.245 1.00 96.25 90 SER A C 1
ATOM 681 O O . SER A 1 90 ? -12.228 -13.826 9.929 1.00 96.25 90 SER A O 1
ATOM 683 N N . LEU A 1 91 ? -10.318 -12.754 9.445 1.00 96.69 91 LEU A N 1
ATOM 684 C CA . LEU A 1 91 ? -10.778 -12.241 8.153 1.00 96.69 91 LEU A CA 1
ATOM 685 C C . LEU A 1 91 ? -11.198 -13.373 7.202 1.00 96.69 91 LEU A C 1
ATOM 687 O O . LEU A 1 91 ? -12.269 -13.302 6.599 1.00 96.69 91 LEU A O 1
ATOM 691 N N . ARG A 1 92 ? -10.414 -14.457 7.112 1.00 96.50 92 ARG A N 1
ATOM 692 C CA . ARG A 1 92 ? -10.796 -15.639 6.315 1.00 96.50 92 ARG A CA 1
ATOM 693 C C . ARG A 1 92 ? -12.091 -16.276 6.809 1.00 96.50 92 ARG A C 1
ATOM 695 O O . ARG A 1 92 ? -12.930 -16.636 5.989 1.00 96.50 92 ARG A O 1
ATOM 702 N N . ALA A 1 93 ? -12.265 -16.406 8.125 1.00 96.81 93 ALA A N 1
ATOM 703 C CA . ALA A 1 93 ? -13.496 -16.940 8.708 1.00 96.81 93 ALA A CA 1
ATOM 704 C C . ALA A 1 93 ? -14.718 -16.055 8.401 1.00 96.81 93 ALA A C 1
ATOM 706 O O . ALA A 1 93 ? -15.823 -16.567 8.252 1.00 96.81 93 ALA A O 1
ATOM 707 N N . GLN A 1 94 ? -14.506 -14.747 8.247 1.00 95.88 94 GLN A N 1
ATOM 708 C CA . GLN A 1 94 ? -15.521 -13.770 7.845 1.00 95.88 94 GLN A CA 1
ATOM 709 C C . GLN A 1 94 ? -15.704 -13.672 6.315 1.00 95.88 94 GLN A C 1
ATOM 711 O O . GLN A 1 94 ? -16.448 -12.822 5.837 1.00 95.88 94 GLN A O 1
ATOM 716 N N . GLY A 1 95 ? -15.059 -14.548 5.534 1.00 96.62 95 GLY A N 1
ATOM 717 C CA . GLY A 1 95 ? -15.259 -14.666 4.086 1.00 96.62 95 GLY A CA 1
ATOM 718 C C . GLY A 1 95 ? -14.333 -13.807 3.221 1.00 96.62 95 GLY A C 1
ATOM 719 O O . GLY A 1 95 ? -14.527 -13.746 2.008 1.00 96.62 95 GLY A O 1
ATOM 720 N N . TYR A 1 96 ? -13.316 -13.163 3.797 1.00 97.25 96 TYR A N 1
ATOM 721 C CA . TYR A 1 96 ? -12.382 -12.345 3.023 1.00 97.25 96 TYR A CA 1
ATOM 722 C C . TYR A 1 96 ? -11.411 -13.195 2.204 1.00 97.25 96 TYR A C 1
ATOM 724 O O . TYR A 1 96 ? -10.786 -14.136 2.705 1.00 97.25 96 TYR A O 1
ATOM 732 N N . HIS A 1 97 ? -11.200 -12.780 0.955 1.00 96.06 97 HIS A N 1
ATOM 733 C CA . HIS A 1 97 ? -10.104 -13.270 0.131 1.00 96.06 97 HIS A CA 1
ATOM 734 C C . HIS A 1 97 ? -8.837 -12.453 0.413 1.00 96.06 97 HIS A C 1
ATOM 736 O O . HIS A 1 97 ? -8.740 -11.284 0.045 1.00 96.06 97 HIS A O 1
ATOM 742 N N . ILE A 1 98 ? -7.858 -13.072 1.074 1.00 94.69 98 ILE A N 1
ATOM 743 C CA . ILE A 1 98 ? -6.621 -12.397 1.485 1.00 94.69 98 ILE A CA 1
ATOM 744 C C . ILE A 1 98 ? -5.532 -12.606 0.437 1.00 94.69 98 ILE A C 1
ATOM 746 O O . ILE A 1 98 ? -5.192 -13.743 0.109 1.00 94.69 98 ILE A O 1
ATOM 750 N N . GLN A 1 99 ? -4.953 -11.502 -0.027 1.00 93.69 99 GLN A N 1
ATOM 751 C CA . GLN A 1 99 ? -3.836 -11.458 -0.968 1.00 93.69 99 GLN A CA 1
ATOM 752 C C . GLN A 1 99 ? -2.636 -10.801 -0.281 1.00 93.69 99 GLN A C 1
ATOM 754 O O . GLN A 1 99 ? -2.806 -9.827 0.450 1.00 93.69 99 GLN A O 1
ATOM 759 N N . VAL A 1 100 ? -1.433 -11.350 -0.474 1.00 94.38 100 VAL A N 1
ATOM 760 C CA . VAL A 1 100 ? -0.232 -10.926 0.267 1.00 94.38 100 VAL A CA 1
ATOM 761 C C . VAL A 1 100 ? 0.925 -10.657 -0.686 1.00 94.38 100 VAL A C 1
ATOM 763 O O . VAL A 1 100 ? 1.514 -11.584 -1.235 1.00 94.38 100 VAL A O 1
ATOM 766 N N . LEU A 1 101 ? 1.300 -9.389 -0.834 1.00 94.06 101 LEU A N 1
ATOM 767 C CA . LEU A 1 101 ? 2.530 -8.999 -1.517 1.00 94.06 101 LEU A CA 1
ATOM 768 C C . LEU A 1 101 ? 3.660 -8.867 -0.485 1.00 94.06 101 LEU A C 1
ATOM 770 O O . LEU A 1 101 ? 3.838 -7.823 0.139 1.00 94.06 101 LEU A O 1
ATOM 774 N N . ASN A 1 102 ? 4.408 -9.948 -0.285 1.00 92.50 102 ASN A N 1
ATOM 775 C CA . ASN A 1 102 ? 5.596 -9.980 0.562 1.00 92.50 102 ASN A CA 1
ATOM 776 C C . ASN A 1 102 ? 6.839 -9.580 -0.252 1.00 92.50 102 ASN A C 1
ATOM 778 O O . ASN A 1 102 ? 7.236 -10.280 -1.184 1.00 92.50 102 ASN A O 1
ATOM 782 N N . LEU A 1 103 ? 7.448 -8.449 0.104 1.00 89.88 103 LEU A N 1
ATOM 783 C CA . LEU A 1 103 ? 8.635 -7.909 -0.571 1.00 89.88 103 LEU A CA 1
ATOM 784 C C . LEU A 1 103 ? 9.963 -8.427 0.015 1.00 89.88 103 LEU A C 1
ATOM 786 O O . LEU A 1 103 ? 11.022 -8.132 -0.531 1.00 89.88 103 LEU A O 1
ATOM 790 N N . VAL A 1 104 ? 9.917 -9.190 1.114 1.00 89.25 104 VAL A N 1
ATOM 791 C CA . VAL A 1 104 ? 11.097 -9.769 1.782 1.00 89.25 104 VAL A CA 1
ATOM 792 C C . VAL A 1 104 ? 11.291 -11.226 1.370 1.00 89.25 104 VAL A C 1
ATOM 794 O O . VAL A 1 104 ? 12.373 -11.608 0.930 1.00 89.25 104 VAL A O 1
ATOM 797 N N . ASP A 1 105 ? 10.241 -12.041 1.482 1.00 88.88 105 ASP A N 1
ATOM 798 C CA . ASP A 1 105 ? 10.254 -13.439 1.053 1.00 88.88 105 ASP A CA 1
ATOM 799 C C . ASP A 1 105 ? 9.320 -13.650 -0.136 1.00 88.88 105 ASP A C 1
ATOM 801 O O . ASP A 1 105 ? 8.124 -13.920 0.002 1.00 88.88 105 ASP A O 1
ATOM 805 N N . LEU A 1 106 ? 9.912 -13.559 -1.327 1.00 88.12 106 LEU A N 1
ATOM 806 C CA . LEU A 1 106 ? 9.208 -13.715 -2.595 1.00 88.12 106 LEU A CA 1
ATOM 807 C C . LEU A 1 106 ? 8.630 -15.126 -2.795 1.00 88.12 106 LEU A C 1
ATOM 809 O O . LEU A 1 106 ? 7.718 -15.285 -3.601 1.00 88.12 106 LEU A O 1
ATOM 813 N N . LYS A 1 107 ? 9.113 -16.156 -2.078 1.00 89.69 107 LYS A N 1
ATOM 814 C CA . LYS A 1 107 ? 8.576 -17.526 -2.202 1.00 89.69 107 LYS A CA 1
ATOM 815 C C . LYS A 1 107 ? 7.183 -17.655 -1.597 1.00 89.69 107 LYS A C 1
ATOM 817 O O . LYS A 1 107 ? 6.388 -18.462 -2.067 1.00 89.69 107 LYS A O 1
ATOM 822 N N . HIS A 1 108 ? 6.902 -16.864 -0.565 1.00 87.75 108 HIS A N 1
ATOM 823 C CA . HIS A 1 108 ? 5.610 -16.807 0.118 1.00 87.75 108 HIS A CA 1
ATOM 824 C C . HIS A 1 108 ? 4.850 -15.523 -0.236 1.00 87.75 108 HIS A C 1
ATOM 826 O O . HIS A 1 108 ? 4.079 -15.003 0.570 1.00 87.75 108 HIS A O 1
ATOM 832 N N . SER A 1 109 ? 5.094 -15.001 -1.437 1.00 91.00 109 SER A N 1
ATOM 833 C CA . SER A 1 109 ? 4.517 -13.765 -1.939 1.00 91.00 109 SER A CA 1
ATOM 834 C C . SER A 1 109 ? 3.657 -14.022 -3.161 1.00 91.00 109 SER A C 1
ATOM 836 O O . SER A 1 109 ? 3.914 -14.924 -3.960 1.00 91.00 109 SER A O 1
ATOM 838 N N . MET A 1 110 ? 2.649 -13.183 -3.327 1.00 90.50 110 MET A N 1
ATOM 839 C CA . MET A 1 110 ? 1.963 -13.033 -4.595 1.00 90.50 110 MET A CA 1
ATOM 840 C C . MET A 1 110 ? 2.837 -12.256 -5.578 1.00 90.50 110 MET A C 1
ATOM 842 O O . MET A 1 110 ? 3.596 -11.367 -5.199 1.00 90.50 110 MET A O 1
ATOM 846 N N . THR A 1 111 ? 2.725 -12.576 -6.861 1.00 87.88 111 THR A N 1
ATOM 847 C CA . THR A 1 111 ? 3.427 -11.840 -7.914 1.00 87.88 111 THR A CA 1
ATOM 848 C C . THR A 1 111 ? 2.630 -10.613 -8.328 1.00 87.88 111 THR A C 1
ATOM 850 O O . THR A 1 111 ? 1.414 -10.688 -8.483 1.00 87.88 111 THR A O 1
ATOM 853 N N . TYR A 1 112 ? 3.323 -9.504 -8.570 1.00 89.12 112 TYR A N 1
ATOM 854 C CA . TYR A 1 112 ? 2.741 -8.274 -9.095 1.00 89.12 112 TYR A CA 1
ATOM 855 C C . TYR A 1 112 ? 3.528 -7.825 -10.326 1.00 89.12 112 TYR A C 1
ATOM 857 O O . TYR A 1 112 ? 4.755 -7.726 -10.274 1.00 89.12 112 TYR A O 1
ATOM 865 N N . ASN A 1 113 ? 2.823 -7.569 -11.429 1.00 92.25 113 ASN A N 1
ATOM 866 C CA . ASN A 1 113 ? 3.402 -7.002 -12.640 1.00 92.25 113 ASN A CA 1
ATOM 867 C C . ASN A 1 113 ? 2.723 -5.659 -12.942 1.00 92.25 113 ASN A C 1
ATOM 869 O O . ASN A 1 113 ? 1.565 -5.678 -13.351 1.00 92.25 113 ASN A O 1
ATOM 873 N N . PRO A 1 114 ? 3.405 -4.516 -12.763 1.00 92.31 114 PRO A N 1
ATOM 874 C CA . PRO A 1 114 ? 2.786 -3.208 -12.957 1.00 92.31 114 PRO A CA 1
ATOM 875 C C . PRO A 1 114 ? 2.368 -2.959 -14.411 1.00 92.31 114 PRO A C 1
ATOM 877 O O . PRO A 1 114 ? 1.323 -2.360 -14.619 1.00 92.31 114 PRO A O 1
ATOM 880 N N . LEU A 1 115 ? 3.115 -3.483 -15.393 1.00 92.56 115 LEU A N 1
ATOM 881 C CA . LEU A 1 115 ? 2.813 -3.325 -16.826 1.00 92.56 115 LEU A CA 1
ATOM 882 C C . LEU A 1 115 ? 1.449 -3.930 -17.198 1.00 92.56 115 LEU A C 1
ATOM 884 O O . LEU A 1 115 ? 0.738 -3.421 -18.047 1.00 92.56 115 LEU A O 1
ATOM 888 N N . TYR A 1 116 ? 1.015 -4.985 -16.501 1.00 91.00 116 TYR A N 1
ATOM 889 C CA . TYR A 1 116 ? -0.299 -5.584 -16.756 1.00 91.00 116 TYR A CA 1
ATOM 890 C C . TYR A 1 116 ? -1.471 -4.634 -16.440 1.00 91.00 116 TYR A C 1
ATOM 892 O O . TYR A 1 116 ? -2.562 -4.791 -16.986 1.00 91.00 116 TYR A O 1
ATOM 900 N N . TYR A 1 117 ? -1.261 -3.675 -15.535 1.00 90.25 117 TYR A N 1
ATOM 901 C CA . TYR A 1 117 ? -2.285 -2.734 -15.078 1.00 90.25 117 TYR A CA 1
ATOM 902 C C . TYR A 1 117 ? -2.180 -1.362 -15.752 1.00 90.25 117 TYR A C 1
ATOM 904 O O . TYR A 1 117 ? -2.947 -0.470 -15.404 1.00 90.25 117 TYR A O 1
ATOM 912 N N . MET A 1 118 ? -1.236 -1.186 -16.679 1.00 92.12 118 MET A N 1
ATOM 913 C CA . MET A 1 118 ? -1.135 0.020 -17.494 1.00 92.12 118 MET A CA 1
ATOM 914 C C . MET A 1 118 ? -2.091 -0.132 -18.676 1.00 92.12 118 MET A C 1
ATOM 916 O O . MET A 1 118 ? -2.079 -1.147 -19.377 1.00 92.12 118 MET A O 1
ATOM 920 N N . HIS A 1 119 ? -2.985 0.836 -18.851 1.00 89.44 119 HIS A N 1
ATOM 921 C CA . HIS A 1 119 ? -3.979 0.814 -19.924 1.00 89.44 119 HIS A CA 1
ATOM 922 C C . HIS A 1 119 ? -3.781 1.968 -20.896 1.00 89.44 119 HIS A C 1
ATOM 924 O O . HIS A 1 119 ? -3.973 1.781 -22.097 1.00 89.44 119 HIS A O 1
ATOM 930 N N . ASP A 1 120 ? -3.333 3.113 -20.383 1.00 93.50 120 ASP A N 1
ATOM 931 C CA . ASP A 1 120 ? -3.079 4.313 -21.166 1.00 93.50 120 ASP A CA 1
ATOM 932 C C . ASP A 1 120 ? -1.612 4.758 -21.045 1.00 93.50 120 ASP A C 1
ATOM 934 O O . ASP A 1 120 ? -0.939 4.512 -20.043 1.00 93.50 120 ASP A O 1
ATOM 938 N N . GLU A 1 121 ? -1.119 5.510 -22.033 1.00 92.69 121 GLU A N 1
ATOM 939 C CA . GLU A 1 121 ? 0.234 6.100 -22.011 1.00 92.69 121 GLU A CA 1
ATOM 940 C C . GLU A 1 121 ? 0.470 6.958 -20.755 1.00 92.69 121 GLU A C 1
ATOM 942 O O . GLU A 1 121 ? 1.568 7.004 -20.199 1.00 92.69 121 GLU A O 1
ATOM 947 N N . MET A 1 122 ? -0.589 7.604 -20.258 1.00 94.31 122 MET A N 1
ATOM 948 C CA . MET A 1 122 ? -0.539 8.398 -19.033 1.00 94.31 122 MET A CA 1
ATOM 949 C C . MET A 1 122 ? -0.250 7.557 -17.784 1.00 94.31 122 MET A C 1
ATOM 951 O O . MET A 1 122 ? 0.373 8.078 -16.857 1.00 94.31 122 MET A O 1
ATOM 955 N N . ASP A 1 123 ? -0.643 6.279 -17.756 1.00 94.50 123 ASP A N 1
ATOM 956 C CA . ASP A 1 123 ? -0.312 5.371 -16.652 1.00 94.50 123 ASP A CA 1
ATOM 957 C C . ASP A 1 123 ? 1.188 5.085 -16.628 1.00 94.50 123 ASP A C 1
A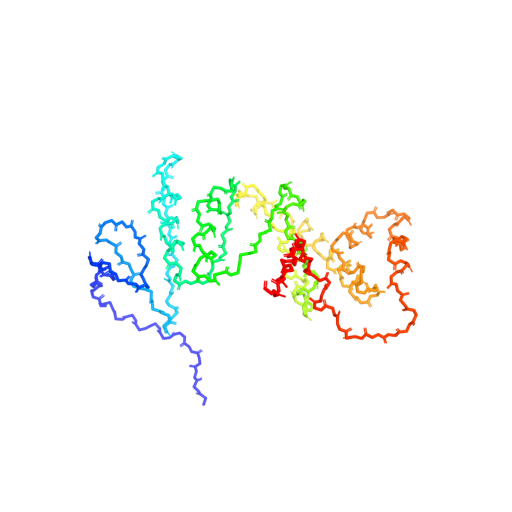TOM 959 O O . ASP A 1 123 ? 1.799 5.078 -15.557 1.00 94.50 123 ASP A O 1
ATOM 963 N N . VAL A 1 124 ? 1.797 4.915 -17.807 1.00 95.19 124 VAL A N 1
ATOM 964 C CA . VAL A 1 124 ? 3.242 4.697 -17.955 1.00 95.19 124 VAL A CA 1
ATOM 965 C C . VAL A 1 124 ? 4.016 5.912 -17.450 1.00 95.19 124 VAL A C 1
ATOM 967 O O . VAL A 1 124 ? 4.931 5.761 -16.636 1.00 95.19 124 VAL A O 1
ATOM 970 N N . VAL A 1 125 ? 3.615 7.115 -17.873 1.00 94.00 125 VAL A N 1
ATOM 971 C CA . VAL A 1 125 ? 4.218 8.383 -17.428 1.00 94.00 125 VAL A CA 1
ATOM 972 C C . VAL A 1 125 ? 4.082 8.542 -15.913 1.00 94.00 125 VAL A C 1
ATOM 974 O O . VAL A 1 125 ? 5.071 8.755 -15.206 1.00 94.00 125 VAL A O 1
ATOM 977 N N . ALA A 1 126 ? 2.869 8.386 -15.375 1.00 92.31 126 ALA A N 1
ATOM 978 C CA . ALA A 1 126 ? 2.623 8.516 -13.942 1.00 92.31 126 ALA A CA 1
ATOM 979 C C . ALA A 1 126 ? 3.426 7.490 -13.130 1.00 92.31 126 ALA A C 1
ATOM 981 O O . ALA A 1 126 ? 4.020 7.836 -12.105 1.00 92.31 126 ALA A O 1
ATOM 982 N N . PHE A 1 127 ? 3.491 6.242 -13.597 1.00 93.50 127 PHE A N 1
ATOM 983 C CA . PHE A 1 127 ? 4.260 5.185 -12.956 1.00 93.50 127 PHE A CA 1
ATOM 984 C C . PHE A 1 127 ? 5.759 5.480 -12.968 1.00 93.50 127 PHE A C 1
ATOM 986 O O . PHE A 1 127 ? 6.397 5.396 -11.918 1.00 93.50 127 PHE A O 1
ATOM 993 N N . ALA A 1 128 ? 6.332 5.850 -14.114 1.00 92.69 128 ALA A N 1
ATOM 994 C CA . ALA A 1 128 ? 7.760 6.127 -14.226 1.00 92.69 128 ALA A CA 1
ATOM 995 C C . ALA A 1 128 ? 8.178 7.289 -13.317 1.00 92.69 128 ALA A C 1
ATOM 997 O O . ALA A 1 128 ? 9.121 7.157 -12.531 1.00 92.69 128 ALA A O 1
ATOM 998 N N . HIS A 1 129 ? 7.421 8.387 -13.339 1.00 89.75 129 HIS A N 1
ATOM 999 C CA . HIS A 1 129 ? 7.646 9.517 -12.444 1.00 89.75 129 HIS A CA 1
ATOM 1000 C C . HIS A 1 129 ? 7.488 9.141 -10.966 1.00 89.75 129 HIS A C 1
ATOM 1002 O O . HIS A 1 129 ? 8.281 9.590 -10.137 1.00 89.75 129 HIS A O 1
ATOM 1008 N N . GLN A 1 130 ? 6.513 8.296 -10.618 1.00 89.38 130 GLN A N 1
ATOM 1009 C CA . GLN A 1 130 ? 6.326 7.830 -9.245 1.00 89.38 130 GLN A CA 1
ATOM 1010 C C . GLN A 1 130 ? 7.479 6.931 -8.783 1.00 89.38 130 GLN A C 1
ATOM 1012 O O . GLN A 1 130 ? 7.924 7.062 -7.647 1.00 89.38 130 GLN A O 1
ATOM 1017 N N . VAL A 1 131 ? 7.980 6.037 -9.638 1.00 89.06 131 VAL A N 1
ATOM 1018 C CA . VAL A 1 131 ? 9.101 5.140 -9.312 1.00 89.06 131 VAL A CA 1
ATOM 1019 C C . VAL A 1 131 ? 10.393 5.926 -9.107 1.00 89.06 131 VAL A C 1
ATOM 1021 O O . VAL A 1 131 ? 11.105 5.676 -8.138 1.00 89.06 131 VAL A O 1
ATOM 1024 N N . ILE A 1 132 ? 10.687 6.885 -9.986 1.00 87.31 132 ILE A N 1
ATOM 1025 C CA . ILE A 1 132 ? 11.899 7.710 -9.891 1.00 87.31 132 ILE A CA 1
ATOM 1026 C C . ILE A 1 132 ? 11.798 8.735 -8.755 1.00 87.31 132 ILE A C 1
ATOM 1028 O O . ILE A 1 132 ? 12.772 8.976 -8.047 1.00 87.31 132 ILE A O 1
ATOM 1032 N N . GLY A 1 133 ? 10.622 9.336 -8.564 1.00 78.56 133 GLY A N 1
ATOM 1033 C CA . GLY A 1 133 ? 10.377 10.361 -7.548 1.00 78.56 133 GLY A CA 1
ATOM 1034 C C . GLY A 1 133 ? 10.093 9.822 -6.141 1.00 78.56 133 GLY A C 1
ATOM 1035 O O . GLY A 1 133 ? 9.996 10.613 -5.192 1.00 78.56 133 GLY A O 1
ATOM 1036 N N . ALA A 1 134 ? 9.931 8.504 -5.984 1.00 74.69 134 ALA A N 1
ATOM 1037 C CA . ALA A 1 134 ? 9.745 7.863 -4.689 1.00 74.69 134 ALA A CA 1
ATOM 1038 C C . ALA A 1 134 ? 11.048 7.908 -3.880 1.00 74.69 134 ALA A C 1
ATOM 1040 O O . ALA A 1 134 ? 11.920 7.051 -3.994 1.00 74.69 134 ALA A O 1
ATOM 1041 N N . ASP A 1 135 ? 11.159 8.912 -3.014 1.00 62.69 135 ASP A N 1
ATOM 1042 C CA . ASP A 1 135 ? 12.226 8.978 -2.024 1.00 62.69 135 ASP A CA 1
ATOM 1043 C C . ASP A 1 135 ? 11.968 7.961 -0.900 1.00 62.69 135 ASP A C 1
ATOM 1045 O O . ASP A 1 135 ? 11.041 8.095 -0.096 1.00 62.69 135 ASP A O 1
ATOM 1049 N N . ILE A 1 136 ? 12.823 6.943 -0.842 1.00 56.22 136 ILE A N 1
ATOM 1050 C CA . ILE A 1 136 ? 12.801 5.861 0.151 1.00 56.22 136 ILE A CA 1
ATOM 1051 C C . ILE A 1 136 ? 13.190 6.376 1.554 1.00 56.22 136 ILE A C 1
ATOM 1053 O O . ILE A 1 136 ? 12.974 5.687 2.550 1.00 56.22 136 ILE A O 1
ATOM 1057 N N . THR A 1 137 ? 13.768 7.579 1.656 1.00 55.47 137 THR A N 1
ATOM 1058 C CA . THR A 1 137 ? 14.278 8.146 2.915 1.00 55.47 137 THR A CA 1
ATOM 1059 C C . THR A 1 137 ? 13.256 8.999 3.670 1.00 55.47 137 THR A C 1
ATOM 1061 O O . THR A 1 137 ? 13.477 9.327 4.837 1.00 55.47 137 THR A O 1
ATOM 1064 N N . GLY A 1 138 ? 12.118 9.334 3.047 1.00 51.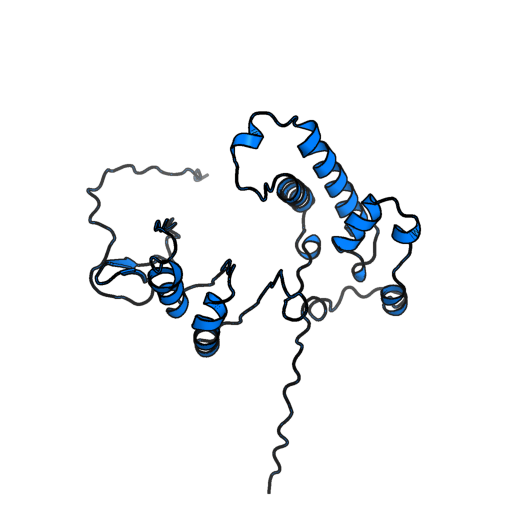66 138 GLY A N 1
ATOM 1065 C CA . GLY A 1 138 ? 11.068 10.156 3.660 1.00 51.66 138 GLY A CA 1
ATOM 1066 C C . GLY A 1 138 ? 11.496 11.598 3.956 1.00 51.66 138 GLY A C 1
ATOM 1067 O O . GLY A 1 138 ? 10.804 12.303 4.696 1.00 51.66 138 GLY A O 1
ATOM 1068 N N . ASN A 1 139 ? 12.623 12.056 3.405 1.00 51.47 139 ASN A N 1
ATOM 1069 C CA . ASN A 1 139 ? 13.158 13.379 3.674 1.00 51.47 139 ASN A CA 1
ATOM 1070 C C . ASN A 1 139 ? 12.716 14.357 2.579 1.00 51.47 139 ASN A C 1
ATOM 1072 O O . ASN A 1 139 ? 13.394 14.586 1.580 1.00 51.47 139 ASN A O 1
ATOM 1076 N N . ALA A 1 140 ? 11.575 15.007 2.817 1.00 52.62 140 ALA A N 1
ATOM 1077 C CA . ALA A 1 140 ? 11.012 16.020 1.923 1.00 52.62 140 ALA A CA 1
ATOM 1078 C C . ALA A 1 140 ? 11.966 17.199 1.616 1.00 52.62 140 ALA A C 1
ATOM 1080 O O . ALA A 1 140 ? 11.728 17.933 0.657 1.00 52.62 140 ALA A O 1
ATOM 1081 N N . ASN A 1 141 ? 13.052 17.374 2.384 1.00 52.78 141 ASN A N 1
ATOM 1082 C CA . ASN A 1 141 ? 14.029 18.445 2.181 1.00 52.78 141 ASN A CA 1
ATOM 1083 C C . ASN A 1 141 ? 15.015 18.203 1.025 1.00 52.78 141 ASN A C 1
ATOM 1085 O O . ASN A 1 141 ? 15.729 19.137 0.667 1.00 52.78 141 ASN A O 1
ATOM 1089 N N . HIS A 1 142 ? 15.054 17.018 0.402 1.00 52.06 142 HIS A N 1
ATOM 1090 C CA . HIS A 1 142 ? 15.883 16.816 -0.800 1.00 52.06 142 HIS A CA 1
ATOM 1091 C C . HIS A 1 142 ? 15.295 17.473 -2.059 1.00 52.06 142 HIS A C 1
ATOM 1093 O O . HIS A 1 142 ? 16.026 17.836 -2.972 1.00 52.06 142 HIS A O 1
ATOM 1099 N N . ARG A 1 143 ? 13.989 17.765 -2.080 1.00 53.50 143 ARG A N 1
ATOM 1100 C CA . ARG A 1 143 ? 13.313 18.307 -3.274 1.00 53.50 143 ARG A CA 1
ATOM 1101 C C . ARG A 1 143 ? 13.583 19.788 -3.554 1.00 53.50 143 ARG A C 1
ATOM 1103 O O . ARG A 1 143 ? 13.185 20.286 -4.600 1.00 53.50 143 ARG A O 1
ATOM 1110 N N . GLY A 1 144 ? 14.218 20.504 -2.625 1.00 52.47 144 GLY A N 1
ATOM 1111 C CA . GLY A 1 144 ? 14.512 21.932 -2.777 1.00 52.47 144 GLY A CA 1
ATOM 1112 C C . GLY A 1 144 ? 15.763 22.240 -3.606 1.00 52.47 144 GLY A C 1
ATOM 1113 O O . GLY A 1 144 ? 15.969 23.402 -3.948 1.00 52.47 144 GLY A O 1
ATOM 1114 N N . PHE A 1 145 ? 16.599 21.235 -3.903 1.00 50.75 145 PHE A N 1
ATOM 1115 C CA . PHE A 1 145 ? 17.904 21.431 -4.550 1.00 50.75 145 PHE A CA 1
ATOM 1116 C C . PHE A 1 145 ? 18.285 20.342 -5.572 1.00 50.75 145 PHE A C 1
ATOM 1118 O O . PHE A 1 145 ? 19.433 20.307 -6.012 1.00 50.75 145 PHE A O 1
ATOM 1125 N N . ASP A 1 146 ? 17.348 19.473 -5.960 1.00 63.97 146 ASP A N 1
ATOM 1126 C CA . ASP A 1 146 ? 17.581 18.463 -6.996 1.00 63.97 146 ASP A CA 1
ATOM 1127 C C . ASP A 1 146 ? 17.240 19.037 -8.378 1.00 63.97 146 ASP A C 1
ATOM 1129 O O . ASP A 1 146 ? 16.119 19.482 -8.632 1.00 63.97 146 ASP A O 1
ATOM 1133 N N . ASP A 1 147 ? 18.230 19.052 -9.271 1.00 77.56 147 ASP A N 1
ATOM 1134 C CA . ASP A 1 147 ? 18.068 19.456 -10.668 1.00 77.56 147 ASP A CA 1
ATOM 1135 C C . ASP A 1 147 ? 16.967 18.598 -11.335 1.00 77.56 147 ASP A C 1
ATOM 1137 O O . ASP A 1 147 ? 17.080 17.365 -11.331 1.00 77.56 147 ASP A O 1
ATOM 1141 N N . PRO A 1 148 ? 15.922 19.211 -11.935 1.00 81.06 148 PRO A N 1
ATOM 1142 C CA . PRO A 1 148 ? 14.862 18.494 -12.643 1.00 81.06 148 PRO A CA 1
ATOM 1143 C C . PRO A 1 148 ? 15.372 17.541 -13.724 1.00 81.06 148 PRO A C 1
ATOM 1145 O O . PRO A 1 148 ? 14.674 16.603 -14.100 1.00 81.06 148 PRO A O 1
ATOM 1148 N N . PHE A 1 149 ? 16.581 17.754 -14.242 1.00 85.25 149 PHE A N 1
ATOM 1149 C CA . PHE A 1 149 ? 17.220 16.821 -15.155 1.00 85.25 149 PHE A CA 1
ATOM 1150 C C . PHE A 1 149 ? 17.366 15.419 -14.542 1.00 85.25 149 PHE A C 1
ATOM 1152 O O . PHE A 1 149 ? 17.019 14.435 -15.193 1.00 85.25 149 PHE A O 1
ATOM 1159 N N . TRP A 1 150 ? 17.811 15.309 -13.286 1.00 82.50 150 TRP A N 1
ATOM 1160 C CA . TRP A 1 150 ? 18.064 14.016 -12.632 1.00 82.50 150 TRP A CA 1
ATOM 1161 C C . TRP A 1 150 ? 16.795 13.282 -12.202 1.00 82.50 150 TRP A C 1
ATOM 1163 O O . TRP A 1 150 ? 16.867 12.108 -11.849 1.00 82.50 150 TRP A O 1
ATOM 1173 N N . THR A 1 151 ? 15.637 13.934 -12.276 1.00 82.00 151 THR A N 1
ATOM 1174 C CA . THR A 1 151 ? 14.331 13.308 -12.053 1.00 82.00 151 THR A CA 1
ATOM 1175 C C . THR A 1 151 ? 13.619 13.016 -13.372 1.00 82.00 151 THR A C 1
ATOM 1177 O O . THR A 1 151 ? 13.151 11.899 -13.581 1.00 82.00 151 THR A O 1
ATOM 1180 N N . ASN A 1 152 ? 13.601 13.967 -14.307 1.00 89.19 152 ASN A N 1
ATOM 1181 C CA . ASN A 1 152 ? 12.872 13.826 -15.567 1.00 89.19 152 ASN A CA 1
ATOM 1182 C C . ASN A 1 152 ? 13.599 12.928 -16.574 1.00 89.19 152 ASN A C 1
ATOM 1184 O O . ASN A 1 152 ? 12.964 12.082 -17.193 1.00 89.19 152 ASN A O 1
ATOM 1188 N N . ALA A 1 153 ? 14.921 13.058 -16.732 1.00 91.19 153 ALA A N 1
ATOM 1189 C CA . ALA A 1 153 ? 15.662 12.250 -17.703 1.00 91.19 153 ALA A CA 1
ATOM 1190 C C . ALA A 1 153 ? 15.551 10.729 -17.447 1.00 91.19 153 ALA A C 1
ATOM 1192 O O . ALA A 1 153 ? 15.250 9.998 -18.395 1.00 91.19 153 ALA A O 1
ATOM 1193 N N . PRO A 1 154 ? 15.747 10.211 -16.214 1.00 90.38 154 PRO A N 1
ATOM 1194 C CA . PRO A 1 154 ? 15.554 8.785 -15.954 1.00 90.38 154 PRO A CA 1
ATOM 1195 C C . PRO A 1 154 ? 14.085 8.349 -16.033 1.00 90.38 154 PRO A C 1
ATOM 1197 O O . PRO A 1 154 ? 13.838 7.219 -16.451 1.00 90.38 154 PRO A O 1
ATOM 1200 N N . ALA A 1 155 ? 13.122 9.216 -15.692 1.00 92.19 155 ALA A N 1
ATOM 1201 C CA . ALA A 1 155 ? 11.700 8.918 -15.871 1.00 92.19 155 ALA A CA 1
ATOM 1202 C C . ALA A 1 155 ? 11.360 8.736 -17.359 1.00 92.19 155 ALA A C 1
ATOM 1204 O O . ALA A 1 155 ? 10.878 7.673 -17.736 1.00 92.19 155 ALA A O 1
ATOM 1205 N N . SER A 1 156 ? 11.742 9.681 -18.223 1.00 94.44 156 SER A N 1
ATOM 1206 C CA . SER A 1 156 ? 11.514 9.582 -19.672 1.00 94.44 156 SER A CA 1
ATOM 1207 C C . SER A 1 156 ? 12.228 8.389 -20.316 1.00 94.44 156 SER A C 1
ATOM 1209 O O . SER A 1 156 ? 11.702 7.769 -21.241 1.00 94.44 156 SER A O 1
ATOM 1211 N N . LEU A 1 157 ? 13.420 8.020 -19.828 1.00 94.12 157 LEU A N 1
ATOM 1212 C CA . LEU A 1 157 ? 14.082 6.791 -20.271 1.00 94.12 157 LEU A CA 1
ATOM 1213 C C . LEU A 1 157 ? 13.265 5.553 -19.882 1.00 94.12 157 LEU A C 1
ATOM 1215 O O . LEU A 1 157 ? 13.099 4.644 -20.695 1.00 94.12 157 LEU A O 1
ATOM 1219 N N . LEU A 1 158 ? 12.767 5.505 -18.647 1.00 94.25 158 LEU A N 1
ATOM 1220 C CA . LEU A 1 158 ? 11.966 4.387 -18.168 1.00 94.25 158 LEU A CA 1
ATOM 1221 C C . LEU A 1 158 ? 10.635 4.275 -18.928 1.00 94.25 158 LEU A C 1
ATOM 1223 O O . LEU A 1 158 ? 10.267 3.168 -19.315 1.00 94.25 158 LEU A O 1
ATOM 1227 N N . GLU A 1 159 ? 9.969 5.394 -19.207 1.00 95.25 159 GLU A N 1
ATOM 1228 C CA . GLU A 1 159 ? 8.766 5.454 -20.047 1.00 95.25 159 GLU A CA 1
ATOM 1229 C C . GLU A 1 159 ? 9.018 4.823 -21.417 1.00 95.25 159 GLU A C 1
ATOM 1231 O O . GLU A 1 159 ? 8.301 3.909 -21.824 1.00 95.25 159 GLU A O 1
ATOM 1236 N N . ALA A 1 160 ? 10.084 5.249 -22.102 1.00 95.31 160 ALA A N 1
ATOM 1237 C CA . ALA A 1 160 ? 10.442 4.722 -23.414 1.00 95.31 160 ALA A CA 1
ATOM 1238 C C . ALA A 1 160 ? 10.709 3.207 -23.382 1.00 95.31 160 ALA A C 1
ATOM 1240 O O . ALA A 1 160 ? 10.300 2.485 -24.292 1.00 95.31 160 ALA A O 1
ATOM 1241 N N . LEU A 1 161 ? 11.369 2.708 -22.331 1.00 94.38 161 LEU A N 1
ATOM 1242 C CA . LEU A 1 161 ? 11.644 1.279 -22.163 1.00 94.38 161 LEU A CA 1
ATOM 1243 C C . LEU A 1 161 ? 10.376 0.466 -21.880 1.00 94.38 161 LEU A C 1
ATOM 1245 O O . LEU A 1 161 ? 10.247 -0.646 -22.397 1.00 94.38 161 LEU A O 1
ATOM 1249 N N . ILE A 1 162 ? 9.455 0.995 -21.072 1.00 95.06 162 ILE A N 1
ATOM 1250 C CA . ILE A 1 162 ? 8.174 0.343 -20.777 1.00 95.06 162 ILE A CA 1
ATOM 1251 C C . ILE A 1 162 ? 7.319 0.284 -22.042 1.00 95.06 162 ILE A C 1
ATOM 1253 O O . ILE A 1 162 ? 6.947 -0.814 -22.449 1.00 95.06 162 ILE A O 1
ATOM 1257 N N . MET A 1 163 ? 7.116 1.418 -22.721 1.00 93.94 163 MET A N 1
ATOM 1258 C CA . MET A 1 163 ? 6.337 1.476 -23.964 1.00 93.94 163 MET A CA 1
ATOM 1259 C C . MET A 1 163 ? 6.916 0.553 -25.039 1.00 93.94 163 MET A C 1
ATOM 1261 O O . MET A 1 163 ? 6.184 -0.195 -25.681 1.00 93.94 163 MET A O 1
ATOM 1265 N N . PHE A 1 164 ? 8.244 0.527 -25.196 1.00 92.94 164 PHE A N 1
ATOM 1266 C CA . PHE A 1 164 ? 8.888 -0.412 -26.115 1.00 92.94 164 PHE A CA 1
ATOM 1267 C C . PHE A 1 164 ? 8.596 -1.872 -25.742 1.00 92.94 164 PHE A C 1
ATOM 1269 O O . PHE A 1 164 ? 8.383 -2.713 -26.616 1.00 92.94 164 PHE A O 1
ATOM 1276 N N . THR A 1 165 ? 8.597 -2.182 -24.445 1.00 92.12 165 THR A N 1
ATOM 1277 C CA . THR A 1 165 ? 8.335 -3.536 -23.959 1.00 92.12 165 THR A CA 1
ATOM 1278 C C . THR A 1 165 ? 6.892 -3.961 -24.222 1.00 92.12 165 THR A C 1
ATOM 1280 O O . THR A 1 165 ? 6.668 -5.091 -24.652 1.00 92.12 165 THR A O 1
ATOM 1283 N N . GLU A 1 166 ? 5.920 -3.083 -24.000 1.00 91.12 166 GLU A N 1
ATOM 1284 C CA . GLU A 1 166 ? 4.501 -3.391 -24.212 1.00 91.12 166 GLU A CA 1
ATOM 1285 C C . GLU A 1 166 ? 4.132 -3.495 -25.694 1.00 91.12 166 GLU A C 1
ATOM 1287 O O . GLU A 1 166 ? 3.394 -4.406 -26.071 1.00 91.12 166 GLU A O 1
ATOM 1292 N N . GLU A 1 167 ? 4.701 -2.635 -26.539 1.00 90.69 167 GLU A N 1
ATOM 1293 C CA . GLU A 1 167 ? 4.363 -2.582 -27.964 1.00 90.69 167 GLU A CA 1
ATOM 1294 C C . GLU A 1 167 ? 5.050 -3.691 -28.777 1.00 90.69 167 GLU A C 1
ATOM 1296 O O . GLU A 1 167 ? 4.437 -4.316 -29.643 1.00 90.69 167 GLU A O 1
ATOM 1301 N N . PHE A 1 168 ? 6.335 -3.959 -28.512 1.00 89.12 168 PHE A N 1
ATOM 1302 C CA . PHE A 1 168 ? 7.151 -4.804 -29.395 1.00 89.12 168 PHE A CA 1
ATOM 1303 C C . PHE A 1 168 ? 7.464 -6.196 -28.844 1.00 89.12 168 PHE A C 1
ATOM 1305 O O . PHE A 1 168 ? 7.896 -7.057 -29.617 1.00 89.12 168 PHE A O 1
ATOM 1312 N N . LEU A 1 169 ? 7.289 -6.450 -27.541 1.00 88.69 169 LEU A N 1
ATOM 1313 C CA . LEU A 1 169 ? 7.592 -7.759 -26.958 1.00 88.69 169 LEU A CA 1
ATOM 1314 C C . LEU A 1 169 ? 6.328 -8.599 -26.700 1.00 88.69 169 LEU A C 1
ATOM 1316 O O . LEU A 1 169 ? 5.273 -8.062 -26.367 1.00 88.69 169 LEU A O 1
ATOM 1320 N N . PRO A 1 170 ? 6.427 -9.943 -26.798 1.00 88.44 170 PRO A N 1
ATOM 1321 C CA . PRO A 1 170 ? 5.327 -10.841 -26.460 1.00 88.44 170 PRO A CA 1
ATOM 1322 C C . PRO A 1 170 ? 4.843 -10.647 -25.021 1.00 88.44 170 PRO A C 1
ATOM 1324 O O . PRO A 1 170 ? 5.650 -10.389 -24.130 1.00 88.44 170 PRO A O 1
ATOM 1327 N N . VAL A 1 171 ? 3.558 -10.907 -24.764 1.00 86.69 171 VAL A N 1
ATOM 1328 C CA . VAL A 1 171 ? 2.917 -10.713 -23.445 1.00 86.69 171 VAL A CA 1
ATOM 1329 C C . VAL A 1 171 ? 3.669 -11.402 -22.299 1.00 86.69 171 VAL A C 1
ATOM 1331 O O . VAL A 1 171 ? 3.818 -10.840 -21.220 1.00 86.69 171 VAL A O 1
ATOM 1334 N N . GLY A 1 172 ? 4.238 -12.589 -22.531 1.00 85.75 172 GLY A N 1
ATOM 1335 C CA . GLY A 1 172 ? 5.039 -13.290 -21.517 1.00 85.75 172 GLY A CA 1
ATOM 1336 C C . GLY A 1 172 ? 6.340 -12.575 -21.114 1.00 85.75 172 GLY A C 1
ATOM 1337 O O . GLY A 1 172 ? 6.947 -12.928 -20.105 1.00 85.75 172 GLY A O 1
ATOM 1338 N N . MET A 1 173 ? 6.780 -11.585 -21.892 1.00 85.62 173 MET A N 1
ATOM 1339 C CA . MET A 1 173 ? 7.990 -10.793 -21.667 1.00 85.62 173 MET A CA 1
ATOM 1340 C C . MET A 1 173 ? 7.696 -9.384 -21.154 1.00 85.62 173 MET A C 1
ATOM 1342 O O . MET A 1 173 ? 8.642 -8.688 -20.778 1.00 85.62 173 MET A O 1
ATOM 1346 N N . GLN A 1 174 ? 6.426 -8.977 -21.117 1.00 91.19 174 GLN A N 1
ATOM 1347 C CA . GLN A 1 174 ? 5.978 -7.652 -20.691 1.00 91.19 174 GLN A CA 1
ATOM 1348 C C . GLN A 1 174 ? 6.075 -7.513 -19.173 1.00 91.19 174 GLN A C 1
ATOM 1350 O O . GLN A 1 174 ? 5.087 -7.553 -18.449 1.00 91.19 174 GLN A O 1
ATOM 1355 N N . THR A 1 175 ? 7.305 -7.420 -18.672 1.00 91.38 175 THR A N 1
ATOM 1356 C CA . THR A 1 175 ? 7.607 -7.313 -17.245 1.00 91.38 175 THR A CA 1
ATOM 1357 C C . THR A 1 175 ? 8.618 -6.208 -16.993 1.00 91.38 175 THR A C 1
ATOM 1359 O O . THR A 1 175 ? 9.499 -5.950 -17.818 1.00 91.38 175 THR A O 1
ATOM 1362 N N . MET A 1 176 ? 8.559 -5.622 -15.797 1.00 91.44 176 MET A N 1
ATOM 1363 C CA . MET A 1 176 ? 9.529 -4.611 -15.371 1.00 91.44 176 MET A CA 1
ATOM 1364 C C . MET A 1 176 ? 10.978 -5.131 -15.420 1.00 91.44 176 MET A C 1
ATOM 1366 O O . MET A 1 176 ? 11.904 -4.393 -15.747 1.00 91.44 176 MET A O 1
ATOM 1370 N N . GLY A 1 177 ? 11.186 -6.427 -15.154 1.00 89.75 177 GLY A N 1
ATOM 1371 C CA . GLY A 1 177 ? 12.501 -7.060 -15.267 1.00 89.75 177 GLY A CA 1
ATOM 1372 C C . GLY A 1 177 ? 13.068 -7.002 -16.688 1.00 89.75 177 GLY A C 1
ATOM 1373 O O . GLY A 1 177 ? 14.259 -6.745 -16.859 1.00 89.75 177 GLY A O 1
ATOM 1374 N N . THR A 1 178 ? 12.226 -7.186 -17.708 1.00 89.19 178 THR A N 1
ATOM 1375 C CA . THR A 1 178 ? 12.628 -7.052 -19.115 1.00 89.19 178 THR A CA 1
ATOM 1376 C C . THR A 1 178 ? 12.966 -5.605 -19.462 1.00 89.19 178 THR A C 1
ATOM 1378 O O . THR A 1 178 ? 14.046 -5.361 -20.002 1.00 89.19 178 THR A O 1
ATOM 1381 N N . ALA A 1 179 ? 12.107 -4.650 -19.084 1.00 90.88 179 ALA A N 1
ATOM 1382 C CA . ALA A 1 179 ? 12.328 -3.222 -19.336 1.00 90.88 179 ALA A CA 1
ATOM 1383 C C . ALA A 1 179 ? 13.659 -2.731 -18.732 1.00 90.88 179 ALA A C 1
ATOM 1385 O O . ALA A 1 179 ? 14.480 -2.118 -19.416 1.00 90.88 179 ALA A O 1
ATOM 1386 N N . LEU A 1 180 ? 13.944 -3.090 -17.476 1.00 89.94 180 LEU A N 1
ATOM 1387 C CA . LEU A 1 180 ? 15.209 -2.745 -16.814 1.00 89.94 180 LEU A CA 1
ATOM 1388 C C . LEU A 1 180 ? 16.420 -3.434 -17.453 1.00 89.94 180 LEU A C 1
ATOM 1390 O O . LEU A 1 180 ? 17.498 -2.844 -17.565 1.00 89.94 180 LEU A O 1
ATOM 1394 N N . ARG A 1 181 ? 16.261 -4.682 -17.904 1.00 86.88 181 ARG A N 1
ATOM 1395 C CA . ARG A 1 181 ? 17.336 -5.407 -18.586 1.00 86.88 181 ARG A CA 1
ATOM 1396 C C . ARG A 1 181 ? 17.711 -4.734 -19.903 1.00 86.88 181 ARG A C 1
ATOM 1398 O O . ARG A 1 181 ? 18.905 -4.649 -20.191 1.00 86.88 181 ARG A O 1
ATOM 1405 N N . LEU A 1 182 ? 16.737 -4.226 -20.660 1.00 86.75 182 LEU A N 1
ATOM 1406 C CA . LEU A 1 182 ? 16.986 -3.436 -21.871 1.00 86.75 182 LEU A CA 1
ATOM 1407 C C . LEU A 1 182 ? 17.785 -2.163 -21.551 1.00 86.75 182 LEU A C 1
ATOM 1409 O O . LEU A 1 182 ? 18.787 -1.896 -22.215 1.00 86.75 182 LEU A O 1
ATOM 1413 N N .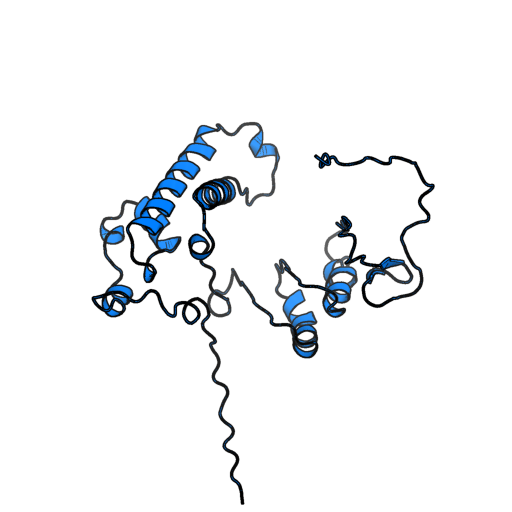 GLY A 1 183 ? 17.429 -1.453 -20.476 1.00 84.00 183 GLY A N 1
ATOM 1414 C CA . GLY A 1 183 ? 18.165 -0.271 -20.013 1.00 84.00 183 GLY A CA 1
ATOM 1415 C C . GLY A 1 183 ? 19.620 -0.549 -19.603 1.00 84.00 183 GLY A C 1
ATOM 1416 O O . GLY A 1 183 ? 20.483 0.307 -19.769 1.00 84.00 183 GLY A O 1
ATOM 1417 N N . SER A 1 184 ? 19.930 -1.762 -19.130 1.00 79.31 184 SER A N 1
ATOM 1418 C CA . SER A 1 184 ? 21.291 -2.145 -18.708 1.00 79.31 184 SER A CA 1
ATOM 1419 C C . SER A 1 184 ? 22.316 -2.287 -19.848 1.00 79.31 184 SER A C 1
ATOM 1421 O O . SER A 1 184 ? 23.501 -2.484 -19.583 1.00 79.31 184 SER A O 1
ATOM 1423 N N . GLY A 1 185 ? 21.889 -2.246 -21.119 1.00 66.88 185 GLY A N 1
ATOM 1424 C CA . GLY A 1 185 ? 22.787 -2.278 -22.284 1.00 66.88 185 GLY A CA 1
ATOM 1425 C C . GLY A 1 185 ? 23.542 -3.599 -22.503 1.00 66.88 185 GLY A C 1
ATOM 1426 O O . GLY A 1 185 ? 24.456 -3.671 -23.328 1.00 66.88 185 GLY A O 1
ATOM 1427 N N . THR A 1 186 ? 23.194 -4.674 -21.792 1.00 69.12 186 THR A N 1
ATOM 1428 C CA . THR A 1 186 ? 23.855 -5.973 -21.981 1.00 69.12 186 THR A CA 1
ATOM 1429 C C . THR A 1 186 ? 23.335 -6.672 -23.240 1.00 69.12 186 THR A C 1
ATOM 1431 O O . THR A 1 186 ? 22.133 -6.797 -23.440 1.00 69.12 186 THR A O 1
ATOM 1434 N N . LYS A 1 187 ? 24.221 -7.234 -24.080 1.00 60.03 187 LYS A N 1
ATOM 1435 C CA . LYS A 1 187 ? 23.825 -7.996 -25.295 1.00 60.03 187 LYS A CA 1
ATOM 1436 C C . LYS A 1 187 ? 22.878 -9.172 -25.006 1.00 60.03 187 LYS A C 1
ATOM 1438 O O . LYS A 1 187 ? 22.181 -9.645 -25.895 1.00 60.03 187 LYS A O 1
ATOM 1443 N N . SER A 1 188 ? 22.858 -9.649 -23.761 1.00 59.38 188 SER A N 1
ATOM 1444 C CA . SER A 1 188 ? 21.929 -10.680 -23.296 1.00 59.38 188 SER A CA 1
ATOM 1445 C C . SER A 1 188 ? 20.483 -10.186 -23.139 1.00 59.38 188 SER A C 1
ATOM 1447 O O . SER A 1 188 ? 19.579 -11.013 -23.100 1.00 59.38 188 SER A O 1
ATOM 1449 N N . ALA A 1 189 ? 20.263 -8.868 -23.052 1.00 55.41 189 ALA A N 1
ATOM 1450 C CA . ALA A 1 189 ? 18.957 -8.241 -22.856 1.00 55.41 189 ALA A CA 1
ATOM 1451 C C . ALA A 1 189 ? 17.998 -8.456 -24.031 1.00 55.41 189 ALA A C 1
ATOM 1453 O O . ALA A 1 189 ? 16.804 -8.614 -23.817 1.00 55.41 189 ALA A O 1
ATOM 1454 N N . PHE A 1 190 ? 18.537 -8.541 -25.249 1.00 55.41 190 PHE A N 1
ATOM 1455 C CA . PHE A 1 190 ? 17.772 -8.813 -26.470 1.00 55.41 190 PHE A CA 1
ATOM 1456 C C . PHE A 1 190 ? 17.544 -10.306 -26.724 1.00 55.41 190 PHE A C 1
ATOM 1458 O O . PHE A 1 190 ? 16.925 -10.680 -27.716 1.00 55.41 190 PHE A O 1
ATOM 1465 N N . ARG A 1 191 ? 18.078 -11.184 -25.866 1.00 58.47 191 ARG A N 1
ATOM 1466 C CA . ARG A 1 191 ? 17.898 -12.626 -26.013 1.00 58.47 191 ARG A CA 1
ATOM 1467 C C . ARG A 1 191 ? 16.617 -13.034 -25.293 1.00 58.47 191 ARG A C 1
ATOM 1469 O O . ARG A 1 191 ? 16.496 -12.807 -24.087 1.00 58.47 191 ARG A O 1
ATOM 1476 N N . CYS A 1 192 ? 15.692 -13.662 -26.020 1.00 53.69 192 CYS A N 1
ATOM 1477 C CA . CYS A 1 192 ? 14.525 -14.288 -25.411 1.00 53.69 192 CYS A CA 1
ATOM 1478 C C . CYS A 1 192 ? 15.003 -15.284 -24.335 1.00 53.69 192 CYS A C 1
ATOM 1480 O O . CYS A 1 192 ? 15.901 -16.087 -24.608 1.00 53.69 192 CYS A O 1
ATOM 1482 N N . PRO A 1 193 ? 14.500 -15.225 -23.089 1.00 58.59 193 PRO A N 1
ATOM 1483 C CA . PRO A 1 193 ? 14.791 -16.250 -22.103 1.00 58.59 193 PRO A CA 1
ATOM 1484 C C . PRO A 1 193 ? 14.290 -17.593 -22.637 1.00 58.59 193 PRO A C 1
ATOM 1486 O O . PRO A 1 193 ? 13.130 -17.707 -23.023 1.00 58.59 193 PRO A O 1
ATOM 1489 N N . ALA A 1 194 ? 15.135 -18.624 -22.606 1.00 53.59 194 ALA A N 1
ATOM 1490 C CA . ALA A 1 194 ? 14.812 -19.954 -23.140 1.00 53.59 194 ALA A CA 1
ATOM 1491 C C . ALA A 1 194 ? 13.492 -20.547 -22.585 1.00 53.59 194 ALA A C 1
ATOM 1493 O O . ALA A 1 194 ? 12.834 -21.345 -23.242 1.00 53.59 194 ALA A O 1
ATOM 1494 N N . ALA A 1 195 ? 13.070 -20.123 -21.385 1.00 49.22 195 ALA A N 1
ATOM 1495 C CA . ALA A 1 195 ? 11.803 -20.513 -20.760 1.00 49.22 195 ALA A CA 1
ATOM 1496 C C . ALA A 1 195 ? 10.542 -19.952 -21.457 1.00 49.22 195 ALA A C 1
ATOM 1498 O O . ALA A 1 195 ? 9.461 -20.519 -21.309 1.00 49.22 195 ALA A O 1
ATOM 1499 N N . LEU A 1 196 ? 10.665 -18.843 -22.191 1.00 49.75 196 LEU A N 1
ATOM 1500 C CA . LEU A 1 196 ? 9.586 -18.213 -22.963 1.00 49.75 196 LEU A CA 1
ATOM 1501 C C . LEU A 1 196 ? 9.546 -18.722 -24.404 1.00 49.75 196 LEU A C 1
ATOM 1503 O O . LEU A 1 196 ? 8.470 -18.888 -24.967 1.00 49.75 196 LEU A O 1
ATOM 1507 N N . GLU A 1 197 ? 10.706 -19.069 -24.956 1.00 48.38 197 GLU A N 1
ATOM 1508 C CA . GLU A 1 197 ? 10.854 -19.693 -26.275 1.00 48.38 197 GLU A CA 1
ATOM 1509 C C . GLU A 1 197 ? 10.087 -21.027 -26.375 1.00 48.38 197 GLU A C 1
ATOM 1511 O O . GLU A 1 197 ? 9.493 -21.330 -27.401 1.00 48.38 197 GLU A O 1
ATOM 1516 N N . GLN A 1 198 ? 10.004 -21.783 -25.273 1.00 47.19 198 GLN A N 1
ATOM 1517 C CA . GLN A 1 198 ? 9.222 -23.027 -25.181 1.00 47.19 198 GLN A CA 1
ATOM 1518 C C . GLN A 1 198 ? 7.712 -22.813 -24.969 1.00 47.19 198 GLN A C 1
ATOM 1520 O O . GLN A 1 198 ? 6.942 -23.768 -25.058 1.00 47.19 198 GLN A O 1
ATOM 1525 N N . ARG A 1 199 ? 7.282 -21.588 -24.633 1.00 45.50 199 ARG A N 1
ATOM 1526 C CA . ARG A 1 199 ? 5.891 -21.247 -24.279 1.00 45.50 199 ARG A CA 1
ATOM 1527 C C . ARG A 1 199 ? 5.147 -20.468 -25.358 1.00 45.50 199 ARG A C 1
ATOM 1529 O O . ARG A 1 199 ? 3.944 -20.291 -25.205 1.00 45.50 199 ARG A O 1
ATOM 1536 N N . CYS A 1 200 ? 5.818 -20.003 -26.409 1.00 38.75 200 CYS A N 1
ATOM 1537 C CA . CYS A 1 200 ? 5.154 -19.404 -27.564 1.00 38.75 200 CYS A CA 1
ATOM 1538 C C . CYS A 1 200 ? 4.694 -20.510 -28.527 1.00 38.75 200 CYS A C 1
ATOM 1540 O O . CYS A 1 200 ? 5.533 -21.036 -29.259 1.00 38.75 200 CYS A O 1
ATOM 1542 N N . PRO A 1 201 ? 3.398 -20.876 -28.585 1.00 39.78 201 PRO A N 1
ATOM 1543 C CA . PRO A 1 201 ? 2.876 -21.496 -29.790 1.00 39.78 201 PRO A CA 1
ATOM 1544 C C . PRO A 1 201 ? 2.964 -20.471 -30.926 1.00 39.78 201 PRO A C 1
ATOM 1546 O O . PRO A 1 201 ? 2.623 -19.297 -30.757 1.00 39.78 201 PRO A O 1
ATOM 1549 N N . GLU A 1 202 ? 3.449 -20.906 -32.085 1.00 40.59 202 GLU A N 1
ATOM 1550 C CA . GLU A 1 202 ? 3.275 -20.135 -33.306 1.00 40.59 202 GLU A CA 1
ATOM 1551 C C . GL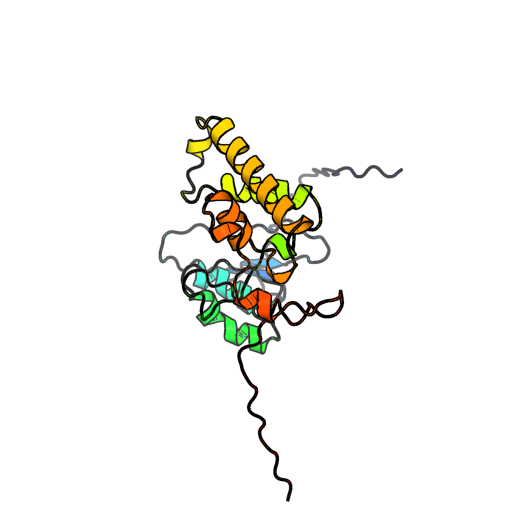U A 1 202 ? 1.767 -19.984 -33.549 1.00 40.59 202 GLU A C 1
ATOM 1553 O O . GLU A 1 202 ? 1.056 -20.977 -33.667 1.00 40.59 202 GLU A O 1
ATOM 1558 N N . GLN A 1 203 ? 1.309 -18.737 -33.663 1.00 37.94 203 GLN A N 1
ATOM 15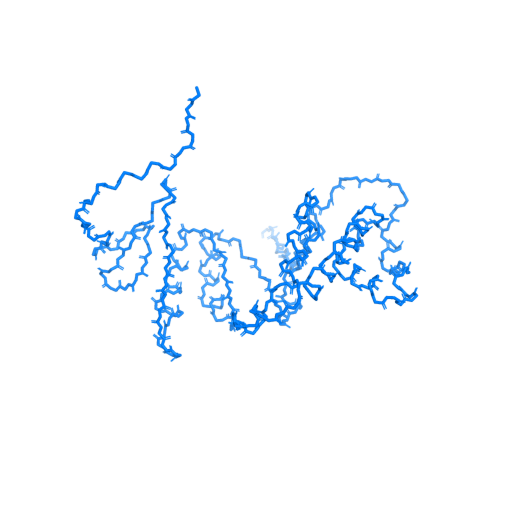59 C CA . GLN A 1 203 ? -0.051 -18.314 -34.024 1.00 37.94 203 GLN A CA 1
ATOM 1560 C C . GLN A 1 203 ? -1.037 -18.116 -32.863 1.00 37.94 203 GLN A C 1
ATOM 1562 O O . GLN A 1 203 ? -1.115 -18.862 -31.893 1.00 37.94 203 GLN A O 1
ATOM 1567 N N . GLY A 1 204 ? -1.731 -16.981 -32.966 1.00 42.38 204 GLY A N 1
ATOM 1568 C CA . GLY A 1 204 ? -2.264 -16.238 -31.839 1.00 42.38 204 GLY A CA 1
ATOM 1569 C C . GLY A 1 204 ? -3.509 -16.823 -31.203 1.00 42.38 204 GLY A C 1
ATOM 1570 O O . GLY A 1 204 ? -4.356 -17.390 -31.878 1.00 42.38 204 GLY A O 1
ATOM 1571 N N . VAL A 1 205 ? -3.650 -16.566 -29.906 1.00 38.47 205 VAL A N 1
ATOM 1572 C CA . VAL A 1 205 ? -4.913 -16.644 -29.176 1.00 38.47 205 VAL A CA 1
ATOM 1573 C C . VAL A 1 205 ? -4.842 -15.607 -28.054 1.00 38.47 205 VAL A C 1
ATOM 1575 O O . VAL A 1 205 ? -3.996 -15.685 -27.168 1.00 38.47 205 VAL A O 1
ATOM 1578 N N . ARG A 1 206 ? -5.722 -14.604 -28.124 1.00 36.34 206 ARG A N 1
ATOM 1579 C CA . ARG A 1 206 ? -5.934 -13.564 -27.102 1.00 36.34 206 ARG A CA 1
ATOM 1580 C C . ARG A 1 206 ? -6.926 -14.021 -26.017 1.00 36.34 206 ARG A C 1
ATOM 1582 O O . ARG A 1 206 ? -7.503 -13.198 -25.320 1.00 36.34 206 ARG A O 1
ATOM 1589 N N . GLU A 1 207 ? -7.135 -15.326 -25.876 1.00 39.56 207 GLU A N 1
ATOM 1590 C CA . GLU A 1 207 ? -8.067 -15.924 -24.920 1.00 39.56 207 GLU A CA 1
ATOM 1591 C C . GLU A 1 207 ? -7.299 -16.705 -23.846 1.00 39.56 207 GLU A C 1
ATOM 1593 O O . GLU A 1 207 ? -6.486 -17.573 -24.153 1.00 39.56 207 GLU A O 1
ATOM 1598 N N . ASN A 1 208 ? -7.621 -16.407 -22.583 1.00 35.66 208 ASN A N 1
ATOM 1599 C CA . ASN A 1 208 ? -7.224 -17.108 -21.351 1.00 35.66 208 ASN A CA 1
ATOM 1600 C C . ASN A 1 208 ? -5.884 -16.742 -20.684 1.00 35.66 208 ASN A C 1
ATOM 1602 O O . ASN A 1 208 ? -5.126 -17.620 -20.277 1.00 35.66 208 ASN A O 1
ATOM 1606 N N . LEU A 1 209 ? -5.640 -15.449 -20.432 1.00 40.00 209 LEU A N 1
ATOM 1607 C CA . LEU A 1 209 ? -4.581 -15.000 -19.506 1.00 40.00 209 LEU A CA 1
ATOM 1608 C C . LEU A 1 209 ? -5.035 -14.801 -18.045 1.00 40.00 209 LEU A C 1
ATOM 1610 O O . LEU A 1 209 ? -4.185 -14.605 -17.177 1.00 40.00 209 LEU A O 1
ATOM 1614 N N . GLU A 1 210 ? -6.325 -14.958 -17.722 1.00 35.06 210 GLU A N 1
ATOM 1615 C CA . GLU A 1 210 ? -6.802 -14.890 -16.325 1.00 35.06 210 GLU A CA 1
ATOM 1616 C C . GLU A 1 210 ? -6.184 -15.974 -15.419 1.00 35.06 210 GLU A C 1
ATOM 1618 O O . GLU A 1 210 ? -6.131 -15.822 -14.201 1.00 35.06 210 GLU A O 1
ATOM 1623 N N . GLN A 1 211 ? -5.644 -17.052 -15.998 1.00 34.75 211 GLN A N 1
ATOM 1624 C CA . GLN A 1 211 ? -5.065 -18.173 -15.251 1.00 34.75 211 GLN A CA 1
ATOM 1625 C C . GLN A 1 211 ? -3.549 -18.071 -15.022 1.00 34.75 211 GLN A C 1
ATOM 1627 O O . GLN A 1 211 ? -2.966 -18.976 -14.424 1.00 34.75 211 GLN A O 1
ATOM 1632 N N . HIS A 1 212 ? -2.868 -17.033 -15.520 1.00 35.25 212 HIS A N 1
ATOM 1633 C CA . HIS A 1 212 ? -1.394 -16.975 -15.503 1.00 35.25 212 HIS A CA 1
ATOM 1634 C C . HIS A 1 212 ? -0.800 -15.800 -14.719 1.00 35.25 212 HIS A C 1
ATOM 1636 O O . HIS A 1 212 ? 0.403 -15.800 -14.461 1.00 35.25 212 HIS A O 1
ATOM 1642 N N . CYS A 1 213 ? -1.631 -14.869 -14.248 1.00 33.69 213 CYS A N 1
ATOM 1643 C CA . CYS A 1 213 ? -1.225 -13.826 -13.297 1.00 33.69 213 CYS A CA 1
ATOM 1644 C C . CYS A 1 213 ? -1.481 -14.209 -11.826 1.00 33.69 213 CYS A C 1
ATOM 1646 O O . CYS A 1 213 ? -1.090 -13.476 -10.922 1.00 33.69 213 CYS A O 1
ATOM 1648 N N . TRP A 1 214 ? -2.085 -15.376 -11.582 1.00 33.38 214 TRP A N 1
ATOM 1649 C CA . TRP A 1 214 ? -2.370 -15.926 -10.259 1.00 33.38 214 TRP A CA 1
ATOM 1650 C C . TRP A 1 214 ? -1.982 -17.406 -10.246 1.00 33.38 214 TRP A C 1
ATOM 1652 O O . TRP A 1 214 ? -2.682 -18.228 -10.825 1.00 33.38 214 TRP A O 1
ATOM 1662 N N . TYR A 1 215 ? -0.874 -17.774 -9.598 1.00 27.12 215 TYR A N 1
ATOM 1663 C CA . TYR A 1 215 ? -0.613 -19.180 -9.270 1.00 27.12 215 TYR A CA 1
ATOM 1664 C C . TYR A 1 215 ? -1.353 -19.533 -7.967 1.00 27.12 215 TYR A C 1
ATOM 1666 O O . TYR A 1 215 ? -0.927 -19.078 -6.903 1.00 27.12 215 TYR A O 1
ATOM 1674 N N . PRO A 1 216 ? -2.402 -20.381 -7.975 1.00 30.66 216 PRO A N 1
ATOM 1675 C CA . PRO A 1 216 ? -2.881 -21.014 -6.758 1.00 30.66 216 PRO A CA 1
ATOM 1676 C C . PRO A 1 216 ? -1.957 -22.195 -6.443 1.00 30.66 216 PRO A C 1
ATOM 1678 O O . PRO A 1 216 ? -2.172 -23.338 -6.844 1.00 30.66 216 PRO A O 1
ATOM 1681 N N . GLY A 1 217 ? -0.882 -21.914 -5.717 1.00 30.30 217 GLY A N 1
ATOM 1682 C CA . GLY A 1 217 ? -0.030 -22.938 -5.129 1.00 30.30 217 GLY A CA 1
ATOM 1683 C C . GLY A 1 217 ? -0.615 -23.474 -3.824 1.00 30.30 217 GLY A C 1
ATOM 1684 O O . GLY A 1 217 ? -0.066 -23.186 -2.770 1.00 30.30 217 GLY A O 1
ATOM 1685 N N . ASN A 1 218 ? -1.711 -24.241 -3.877 1.00 29.75 218 ASN A N 1
ATOM 1686 C CA . ASN A 1 218 ? -1.863 -25.427 -3.026 1.00 29.75 218 ASN A CA 1
ATOM 1687 C C . ASN A 1 218 ? -3.025 -26.321 -3.473 1.00 29.75 218 ASN A C 1
ATOM 1689 O O . ASN A 1 218 ? -4.185 -25.921 -3.526 1.00 29.75 218 ASN A O 1
ATOM 1693 N N . ARG A 1 219 ? -2.667 -27.574 -3.769 1.00 31.17 219 ARG A N 1
ATOM 1694 C CA . ARG A 1 219 ? -3.567 -28.685 -4.076 1.00 31.17 219 ARG A CA 1
ATOM 1695 C C . ARG A 1 219 ? -4.510 -28.908 -2.895 1.00 31.17 219 ARG A C 1
ATOM 1697 O O . ARG A 1 219 ? -4.060 -29.281 -1.814 1.00 31.17 219 ARG A O 1
ATOM 1704 N N . LEU A 1 220 ? -5.812 -28.770 -3.124 1.00 31.70 220 LEU A N 1
ATOM 1705 C CA . LEU A 1 220 ? -6.806 -29.467 -2.318 1.00 31.70 220 LEU A CA 1
ATOM 1706 C C . LEU A 1 220 ? -6.572 -30.967 -2.514 1.00 31.70 220 LEU A C 1
ATOM 1708 O O . LEU A 1 220 ? -6.771 -31.505 -3.603 1.00 31.70 220 LEU A O 1
ATOM 1712 N N . GLY A 1 221 ? -6.098 -31.633 -1.463 1.00 28.83 221 GLY A N 1
ATOM 1713 C CA . GLY A 1 221 ? -6.136 -33.083 -1.384 1.00 28.83 221 GLY A CA 1
ATOM 1714 C C . GLY A 1 221 ? -7.586 -33.533 -1.510 1.00 28.83 221 GLY A C 1
ATOM 1715 O O . GLY A 1 221 ? -8.410 -33.261 -0.642 1.00 28.83 221 GLY A O 1
ATOM 1716 N N . THR A 1 222 ? -7.901 -34.206 -2.610 1.00 28.89 222 THR A N 1
ATOM 1717 C CA . THR A 1 222 ? -9.139 -34.958 -2.790 1.00 28.89 222 THR A CA 1
ATOM 1718 C C . THR A 1 222 ? -9.250 -36.002 -1.684 1.00 28.89 222 THR A C 1
ATOM 1720 O O . THR A 1 222 ? -8.599 -37.046 -1.742 1.00 28.89 222 THR A O 1
ATOM 1723 N N . VAL A 1 223 ? -10.088 -35.740 -0.682 1.00 32.66 223 VAL A N 1
ATOM 1724 C CA . VAL A 1 223 ? -10.611 -36.785 0.199 1.00 32.66 223 VAL A CA 1
ATOM 1725 C C . VAL A 1 223 ? -11.552 -37.630 -0.657 1.00 32.66 223 VAL A C 1
ATOM 1727 O O . VAL A 1 223 ? -12.658 -37.215 -0.991 1.00 32.66 223 VAL A O 1
ATOM 1730 N N . HIS A 1 224 ? -11.081 -38.803 -1.078 1.00 30.03 224 HIS A N 1
ATOM 1731 C CA . HIS A 1 224 ? -11.937 -39.828 -1.660 1.00 30.03 224 HIS A CA 1
ATOM 1732 C C . HIS A 1 224 ? -12.964 -40.265 -0.611 1.00 30.03 224 HIS A C 1
ATOM 1734 O O . HIS A 1 224 ? -12.634 -40.983 0.334 1.00 30.03 224 HIS A O 1
ATOM 1740 N N . GLY A 1 225 ? -14.219 -39.861 -0.802 1.00 28.81 225 GLY A N 1
ATOM 1741 C CA . GLY A 1 225 ? -15.355 -40.520 -0.178 1.00 28.81 225 GLY A CA 1
ATOM 1742 C C . GLY A 1 225 ? -15.458 -41.945 -0.716 1.00 28.81 225 GLY A C 1
ATOM 1743 O O . GLY A 1 225 ? -15.826 -42.155 -1.870 1.00 28.81 225 GLY A O 1
ATOM 1744 N N . ARG A 1 226 ? -15.127 -42.937 0.114 1.00 31.66 226 ARG A N 1
ATOM 1745 C CA . ARG A 1 226 ? -15.602 -44.306 -0.095 1.00 31.66 226 ARG A CA 1
ATOM 1746 C C . ARG A 1 226 ? -17.015 -44.383 0.465 1.00 31.66 226 ARG A C 1
ATOM 1748 O O . ARG A 1 226 ? -17.197 -44.399 1.675 1.00 31.66 226 ARG A O 1
ATOM 1755 N N . GLY A 1 227 ? -17.996 -44.427 -0.428 1.00 34.56 227 GLY A N 1
ATOM 1756 C CA . GLY A 1 227 ? -19.306 -44.968 -0.107 1.00 34.56 227 GLY A CA 1
ATOM 1757 C C . GLY A 1 227 ? -19.244 -46.493 -0.123 1.00 34.56 227 GLY A C 1
ATOM 1758 O O . GLY A 1 227 ? -19.000 -47.083 -1.176 1.00 34.56 227 GLY A O 1
ATOM 1759 N N . ARG A 1 228 ? -19.425 -47.101 1.047 1.00 34.34 228 ARG A N 1
ATOM 1760 C CA . ARG A 1 228 ? -20.382 -48.173 1.358 1.00 34.34 228 ARG A CA 1
ATOM 1761 C C . ARG A 1 228 ? -20.436 -48.330 2.869 1.00 34.34 228 ARG A C 1
ATOM 1763 O O . ARG A 1 228 ? -19.345 -48.358 3.477 1.00 34.34 228 ARG A O 1
#

Radius of gyration: 24.49 Å; chains: 1; bounding box: 50×75×59 Å

Sequence (228 aa):
MRTIGFHNTDKTRPATTPWVTHYQSGATIFGRGTYLPIDYGQARNDNTLVVGSSGTGKTYSFVEPNILQANANYVVADAKGDILANTGMSLRAQGYHIQVLNLVDLKHSMTYNPLYYMHDEMDVVAFAHQVIGADITGNANHRGFDDPFWTNAPASLLEALIMFTEEFLPVGMQTMGTALRLGSGTKSAFRCPAALEQRCPEQGVRENLEQHCWYPGNRLGTVHGRGR

Foldseek 3Di:
DDDPDPPPPPPPDVDPDQFAQDDDQQWQDPDHRGTHHDDPPPPDDPDDDDDDDPPPCCCPGGVLVRVLSVNDDDDDDDPPCVSCVPRVVSCVVVPDDDAAADPPDCVPHQDDFLLVVDDDLVSLLVVLLCVLVDDPPPDPVVVVDDDVCSRVVSSVLLSVLLVCLVPPHDPVQNGPVLSVLVVVPDPCSPPDDVVVVVVDDPDDDPPDPVDPSDDPPDDDPPPDDDDD